Protein AF-S4RSU3-F1 (afdb_monomer)

Secondary structure (DSSP, 8-state):
--SSEEETTEEESS---SEEEETTTTEEEE-TT--EEETTEEESS--TT-EEETTEEESSPPTTEEEEEETTEEEEEE-SSS-SS-EEEPBTSGGGTT--S--TTTGGGGTT-SEEESBEEE-HHHHS-BTTTTBPPPPGGGGGGGGG--EESS-EEES---TT--S-GGGTT--EE--SS-BTTEEEEEES-TT------TT--EE-SSEEEEE--TT--STTT--HHHHBSSTT--EEEESS--HHHHHHTT----TTB-TT-BSSSSTTSBSSBSSEEETTEEES--

InterPro domains:
  IPR000494 Receptor L-domain [PF01030] (112-230)
  IPR006211 Furin-like cysteine-rich domain [PF00757] (1-88)
  IPR006212 Furin-like repeat [cd00064] (257-290)
  IPR009030 Growth factor receptor cysteine-rich domain superfamily [SSF57184] (2-84)
  IPR032778 Growth factor receptor domain 4 [PF14843] (257-290)
  IPR036941 Receptor L-domain superfamily [G3DSA:3.80.20.20] (85-254)

Structure (mmCIF, N/CA/C/O backbone):
data_AF-S4RSU3-F1
#
_entry.id   AF-S4RSU3-F1
#
loop_
_atom_site.group_PDB
_atom_site.id
_atom_site.type_symbol
_atom_site.label_atom_id
_atom_site.label_alt_id
_atom_site.label_comp_id
_atom_site.label_asym_id
_atom_site.label_entity_id
_atom_site.label_seq_id
_atom_site.pdbx_PDB_ins_code
_atom_site.Cartn_x
_atom_site.Cartn_y
_atom_site.Cartn_z
_atom_site.occupancy
_atom_site.B_iso_or_equiv
_atom_site.auth_seq_id
_atom_site.auth_comp_id
_atom_site.auth_asym_id
_atom_site.auth_atom_id
_atom_site.pdbx_PDB_model_num
ATOM 1 N N . ALA A 1 1 ? 32.315 4.956 -9.179 1.00 85.56 1 ALA A N 1
ATOM 2 C CA . ALA A 1 1 ? 30.889 4.783 -9.529 1.00 85.56 1 ALA A CA 1
ATOM 3 C C . ALA A 1 1 ? 30.778 4.556 -11.033 1.00 85.56 1 ALA A C 1
ATOM 5 O O . ALA A 1 1 ? 31.602 5.104 -11.758 1.00 85.56 1 ALA A O 1
ATOM 6 N N . CYS A 1 2 ? 29.820 3.750 -11.498 1.00 93.25 2 CYS A N 1
ATOM 7 C CA . CYS A 1 2 ? 29.610 3.524 -12.931 1.00 93.25 2 CYS A CA 1
ATOM 8 C C . CYS A 1 2 ? 28.808 4.665 -13.565 1.00 93.25 2 CYS A C 1
ATOM 10 O O . CYS A 1 2 ? 27.954 5.249 -12.904 1.00 93.25 2 CYS A O 1
ATOM 12 N N . LYS A 1 3 ? 29.068 4.961 -14.848 1.00 93.44 3 LYS A N 1
ATOM 13 C CA . LYS A 1 3 ? 28.321 5.979 -15.608 1.00 93.44 3 LYS A CA 1
ATOM 14 C C . LYS A 1 3 ? 26.854 5.581 -15.817 1.00 93.44 3 LYS A C 1
ATOM 16 O O . LYS A 1 3 ? 25.982 6.423 -15.651 1.00 93.44 3 LYS A O 1
ATOM 21 N N . ASN A 1 4 ? 26.613 4.312 -16.162 1.00 93.31 4 ASN A N 1
ATOM 22 C CA . ASN A 1 4 ? 25.276 3.772 -16.425 1.00 93.31 4 ASN A CA 1
ATOM 23 C C . ASN A 1 4 ? 24.938 2.648 -15.434 1.00 93.31 4 ASN A C 1
ATOM 25 O O . ASN A 1 4 ? 24.249 2.898 -14.450 1.00 93.31 4 ASN A O 1
ATOM 29 N N . PHE A 1 5 ? 25.458 1.432 -15.654 1.00 96.56 5 PHE A N 1
ATOM 30 C CA . PHE A 1 5 ? 25.132 0.269 -14.826 1.00 96.56 5 PHE A CA 1
ATOM 31 C C . PHE A 1 5 ? 26.380 -0.444 -14.315 1.00 96.56 5 PHE A C 1
ATOM 33 O O . PHE A 1 5 ? 27.402 -0.502 -14.999 1.00 96.56 5 PHE A O 1
ATOM 40 N N . ASN A 1 6 ? 26.283 -0.995 -13.108 1.00 96.44 6 ASN A N 1
ATOM 41 C CA . ASN A 1 6 ? 27.230 -1.959 -12.568 1.00 96.44 6 ASN A CA 1
ATOM 42 C C . ASN A 1 6 ? 26.683 -3.375 -12.789 1.00 96.44 6 ASN A C 1
ATOM 44 O O . ASN A 1 6 ? 25.634 -3.725 -12.241 1.00 96.44 6 ASN A O 1
ATOM 48 N N . ASP A 1 7 ? 27.405 -4.175 -13.564 1.00 96.19 7 ASP A N 1
ATOM 49 C CA . ASP A 1 7 ? 27.152 -5.596 -13.724 1.00 96.19 7 ASP A CA 1
ATOM 50 C C . ASP A 1 7 ? 28.257 -6.420 -13.054 1.00 96.19 7 ASP A C 1
ATOM 52 O O . ASP A 1 7 ? 29.365 -6.540 -13.573 1.00 96.19 7 ASP A O 1
ATOM 56 N N . SER A 1 8 ? 27.967 -6.969 -11.871 1.00 94.19 8 SER A N 1
ATOM 57 C CA . SER A 1 8 ? 28.890 -7.838 -11.121 1.00 94.19 8 SER A CA 1
ATOM 58 C C . SER A 1 8 ? 30.309 -7.260 -10.923 1.00 94.19 8 SER A C 1
ATOM 60 O O . SER A 1 8 ? 31.281 -8.006 -10.866 1.00 94.19 8 SER A O 1
ATOM 62 N N . GLY A 1 9 ? 30.435 -5.935 -10.794 1.00 93.06 9 GLY A N 1
ATOM 63 C CA . GLY A 1 9 ? 31.702 -5.216 -10.612 1.00 93.06 9 GLY A CA 1
ATOM 64 C C . GLY A 1 9 ? 32.208 -4.493 -11.865 1.00 93.06 9 GLY A C 1
ATOM 65 O O . GLY A 1 9 ? 33.060 -3.613 -11.745 1.00 93.06 9 GLY A O 1
ATOM 66 N N . ALA A 1 10 ? 31.667 -4.799 -13.048 1.00 96.00 10 ALA A N 1
ATOM 67 C CA . ALA A 1 10 ? 32.023 -4.147 -14.304 1.00 96.00 10 ALA A CA 1
ATOM 68 C C . ALA A 1 10 ? 31.047 -3.011 -14.644 1.00 96.00 10 ALA A C 1
ATOM 70 O O . ALA A 1 10 ? 29.831 -3.159 -14.540 1.00 96.00 10 ALA A O 1
ATOM 71 N N . CYS A 1 11 ? 31.565 -1.868 -15.097 1.00 96.75 11 CYS A N 1
ATOM 72 C CA . CYS A 1 11 ? 30.716 -0.779 -15.572 1.00 96.75 11 CYS A CA 1
ATOM 73 C C . CYS A 1 11 ? 30.345 -0.988 -17.043 1.00 96.75 11 CYS A C 1
ATOM 75 O O . CYS A 1 11 ? 31.213 -0.939 -17.913 1.00 96.75 11 CYS A O 1
ATOM 77 N N . VAL A 1 12 ? 29.053 -1.169 -17.318 1.00 96.25 12 VAL A N 1
ATOM 78 C CA . VAL A 1 12 ? 28.512 -1.444 -18.658 1.00 96.25 12 VAL A CA 1
ATOM 79 C C . VAL A 1 12 ? 27.531 -0.358 -19.093 1.00 96.25 12 VAL A C 1
ATOM 81 O O . VAL A 1 12 ? 26.935 0.337 -18.265 1.00 96.25 12 VAL A O 1
ATOM 84 N N . SER A 1 13 ? 27.363 -0.188 -20.407 1.00 95.00 13 SER A N 1
ATOM 85 C CA . SER A 1 13 ? 26.414 0.778 -20.972 1.00 95.00 13 SER A CA 1
ATOM 86 C C . SER A 1 13 ? 24.962 0.318 -20.836 1.00 95.00 13 SER A C 1
ATOM 88 O O . SER A 1 13 ? 24.101 1.153 -20.559 1.00 95.00 13 SER A O 1
ATOM 90 N N . HIS A 1 14 ? 24.720 -0.988 -20.980 1.00 94.44 14 HIS A N 1
ATOM 91 C CA . HIS A 1 14 ? 23.424 -1.654 -20.872 1.00 94.44 14 HIS A CA 1
ATOM 92 C C . HIS A 1 14 ? 23.593 -3.016 -20.191 1.00 94.44 14 HIS A C 1
ATOM 94 O O . HIS A 1 14 ? 24.625 -3.665 -20.359 1.00 94.44 14 HIS A O 1
ATOM 100 N N . CYS A 1 15 ? 22.575 -3.456 -19.451 1.00 96.00 15 CYS A N 1
ATOM 101 C CA . CYS A 1 15 ? 22.535 -4.819 -18.925 1.00 96.00 15 CYS A CA 1
ATOM 102 C C . CYS A 1 15 ? 22.298 -5.841 -20.055 1.00 96.00 15 CYS A C 1
ATOM 104 O O . CYS A 1 15 ? 21.620 -5.495 -21.030 1.00 96.00 15 CYS A O 1
ATOM 106 N N . PRO A 1 16 ? 22.810 -7.082 -19.922 1.00 96.12 16 PRO A N 1
ATOM 107 C CA . PRO A 1 16 ? 22.568 -8.174 -20.866 1.00 96.12 16 PRO A CA 1
ATOM 108 C C . PRO A 1 16 ? 21.092 -8.282 -21.301 1.00 96.12 16 PRO A C 1
ATOM 110 O O . PRO A 1 16 ? 20.230 -8.510 -20.451 1.00 96.12 16 PRO A O 1
ATOM 113 N N . PRO A 1 17 ? 20.776 -8.095 -22.598 1.00 94.31 17 PRO A N 1
ATOM 114 C CA . PRO A 1 17 ? 19.398 -8.014 -23.080 1.00 94.31 17 PRO A CA 1
ATOM 115 C C . PRO A 1 17 ? 18.693 -9.376 -23.036 1.00 94.31 17 PRO A C 1
ATOM 117 O O . PRO A 1 17 ? 19.370 -10.400 -23.024 1.00 94.31 17 PRO A O 1
ATOM 120 N N . PRO A 1 18 ? 17.349 -9.416 -23.073 1.00 91.50 18 PRO A N 1
ATOM 121 C CA . PRO A 1 18 ? 16.593 -10.671 -23.073 1.00 91.50 18 PRO A CA 1
ATOM 122 C C . PRO A 1 18 ? 16.714 -11.466 -24.377 1.00 91.50 18 PRO A C 1
ATOM 124 O O . PRO A 1 18 ? 16.535 -12.677 -24.355 1.00 91.50 18 PRO A O 1
ATOM 127 N N . MET A 1 19 ? 17.019 -10.798 -25.493 1.00 93.38 19 MET A N 1
ATOM 128 C CA . MET A 1 19 ? 17.177 -11.417 -26.809 1.00 93.38 19 MET A CA 1
ATOM 129 C C . MET A 1 19 ? 18.560 -11.081 -27.370 1.00 93.38 19 MET A C 1
ATOM 131 O O . MET A 1 19 ? 18.998 -9.931 -27.277 1.00 93.38 19 MET A O 1
ATOM 135 N N . ILE A 1 20 ? 19.227 -12.062 -27.973 1.00 94.62 20 ILE A N 1
ATOM 136 C CA . ILE A 1 20 ? 20.524 -11.918 -28.648 1.00 94.62 20 ILE A CA 1
ATOM 137 C C . ILE A 1 20 ? 20.427 -12.418 -30.088 1.00 94.62 20 ILE A C 1
ATOM 139 O O . ILE A 1 20 ? 19.657 -13.321 -30.396 1.00 94.62 20 ILE A O 1
ATOM 143 N N . TYR A 1 21 ? 21.195 -11.810 -30.989 1.00 95.75 21 TYR A N 1
ATOM 144 C CA . TYR A 1 21 ? 21.244 -12.236 -32.384 1.00 95.75 21 TYR A CA 1
ATOM 145 C C . TYR A 1 21 ? 22.137 -13.471 -32.531 1.00 95.75 21 TYR A C 1
ATOM 147 O O . TYR A 1 21 ? 23.323 -13.414 -32.201 1.00 95.75 21 TYR A O 1
ATOM 155 N N . ASN A 1 22 ? 21.580 -14.563 -33.051 1.00 95.00 22 ASN A N 1
ATOM 156 C CA . ASN A 1 22 ? 22.325 -15.770 -33.376 1.00 95.00 22 ASN A CA 1
ATOM 157 C C . ASN A 1 22 ? 22.763 -15.728 -34.858 1.00 95.00 22 ASN A C 1
ATOM 159 O O . ASN A 1 22 ? 21.915 -15.752 -35.754 1.00 95.00 22 ASN A O 1
ATOM 163 N N . PRO A 1 23 ? 24.078 -15.687 -35.152 1.00 95.12 23 PRO A N 1
ATOM 164 C CA . PRO A 1 23 ? 24.582 -15.585 -36.521 1.00 95.12 23 PRO A CA 1
ATOM 165 C C . PRO A 1 23 ? 24.438 -16.878 -37.339 1.00 95.12 23 PRO A C 1
ATOM 167 O O . PRO A 1 23 ? 24.617 -16.833 -38.551 1.00 95.12 23 PRO A O 1
ATOM 170 N N . VAL A 1 24 ? 24.139 -18.017 -36.705 1.00 95.12 24 VAL A N 1
ATOM 171 C CA . VAL A 1 24 ? 23.920 -19.307 -37.380 1.00 95.12 24 VAL A CA 1
ATOM 172 C C . VAL A 1 24 ? 22.484 -19.413 -37.887 1.00 95.12 24 VAL A C 1
ATOM 174 O O . VAL A 1 24 ? 22.268 -19.807 -39.030 1.00 95.12 24 VAL A O 1
ATOM 177 N N . SER A 1 25 ? 21.502 -19.050 -37.059 1.00 95.25 25 SER A N 1
ATOM 178 C CA . SER A 1 25 ? 20.083 -19.077 -37.434 1.00 95.25 25 SER A CA 1
ATOM 179 C C . SER A 1 25 ? 19.610 -17.775 -38.089 1.00 95.25 25 SER A C 1
ATOM 181 O O . SER A 1 25 ? 18.534 -17.758 -38.683 1.00 95.25 25 SER A O 1
ATOM 183 N N . PHE A 1 26 ? 20.405 -16.698 -38.013 1.00 94.06 26 PHE A N 1
ATOM 184 C CA . PHE A 1 26 ? 20.046 -15.341 -38.450 1.00 94.06 26 PHE A CA 1
ATOM 185 C C . PHE A 1 26 ? 18.777 -14.814 -37.757 1.00 94.06 26 PHE A C 1
ATOM 187 O O . PHE A 1 26 ? 18.009 -14.042 -38.334 1.00 94.06 26 PHE A O 1
ATOM 194 N N . GLN A 1 27 ? 18.544 -15.237 -36.511 1.00 95.00 27 GLN A N 1
ATOM 195 C CA . GLN A 1 27 ? 17.357 -14.898 -35.724 1.00 95.00 27 GLN A CA 1
ATOM 196 C C . GLN A 1 27 ? 17.722 -14.318 -34.355 1.00 95.00 27 GLN A C 1
ATOM 198 O O . GLN A 1 27 ? 18.845 -14.457 -33.870 1.00 95.00 27 GLN A O 1
ATOM 203 N N . LEU A 1 28 ? 16.755 -13.638 -33.733 1.00 95.00 28 LEU A N 1
ATOM 204 C CA . LEU A 1 28 ? 16.834 -13.263 -32.324 1.00 95.00 28 LEU A CA 1
ATOM 205 C C . LEU A 1 28 ? 16.388 -14.449 -31.468 1.00 95.00 28 LEU A C 1
ATOM 207 O O . LEU A 1 28 ? 15.263 -14.922 -31.608 1.00 95.00 28 LEU A O 1
ATOM 211 N N . GLU A 1 29 ? 17.253 -14.879 -30.562 1.00 94.69 29 GLU A N 1
ATOM 212 C CA . GLU A 1 29 ? 17.024 -15.995 -29.647 1.00 94.69 29 GLU A CA 1
ATOM 213 C C . GLU A 1 29 ? 17.096 -15.518 -28.194 1.00 94.69 29 GLU A C 1
ATOM 215 O O . GLU A 1 29 ? 17.665 -14.461 -27.903 1.00 94.69 29 GLU A O 1
ATOM 220 N N . GLU A 1 30 ? 16.493 -16.278 -27.278 1.00 92.69 30 GLU A N 1
ATOM 221 C CA . GLU A 1 30 ? 16.525 -15.952 -25.852 1.00 92.69 30 GLU A CA 1
ATOM 222 C C . GLU A 1 30 ? 17.960 -15.965 -25.324 1.00 92.69 30 GLU A C 1
ATOM 224 O O . GLU A 1 30 ? 18.732 -16.893 -25.563 1.00 92.69 30 GLU A O 1
ATOM 229 N N . ASN A 1 31 ? 18.313 -14.925 -24.574 1.00 93.62 31 ASN A N 1
ATOM 230 C CA . ASN A 1 31 ? 19.617 -14.821 -23.948 1.00 93.62 31 ASN A CA 1
ATOM 231 C C . ASN A 1 31 ? 19.628 -15.562 -22.598 1.00 93.62 31 ASN A C 1
ATOM 233 O O . ASN A 1 31 ? 18.990 -15.084 -21.651 1.00 93.62 31 ASN A O 1
ATOM 237 N N . PRO A 1 32 ? 20.387 -16.663 -22.446 1.00 92.44 32 PRO A N 1
ATOM 238 C CA . PRO A 1 32 ? 20.496 -17.364 -21.165 1.00 92.44 32 PRO A CA 1
ATOM 239 C C . PRO A 1 32 ? 21.141 -16.500 -20.067 1.00 92.44 32 PRO A C 1
ATOM 241 O O . PRO A 1 32 ? 20.886 -16.718 -18.883 1.00 92.44 32 PRO A O 1
ATOM 244 N N . ASP A 1 33 ? 21.922 -15.487 -20.450 1.00 93.88 33 ASP A N 1
ATOM 245 C CA . ASP A 1 33 ? 22.619 -14.572 -19.544 1.00 93.88 33 ASP A CA 1
ATOM 246 C C . ASP A 1 33 ? 21.871 -13.248 -19.319 1.00 93.88 33 ASP A C 1
ATOM 248 O O . ASP A 1 33 ? 22.469 -12.264 -18.874 1.00 93.88 33 ASP A O 1
ATOM 252 N N . VAL A 1 34 ? 20.568 -13.195 -19.621 1.00 93.88 34 VAL A N 1
ATOM 253 C CA . VAL A 1 34 ? 19.737 -12.000 -19.417 1.00 93.88 34 VAL A CA 1
ATOM 254 C C . VAL A 1 34 ? 19.866 -11.444 -17.993 1.00 93.88 34 VAL A C 1
ATOM 256 O O . VAL A 1 34 ? 19.810 -12.171 -16.995 1.00 93.88 34 VAL A O 1
ATOM 259 N N . LYS A 1 35 ? 20.000 -10.118 -17.890 1.00 95.31 35 LYS A N 1
ATOM 260 C CA . LYS A 1 35 ? 19.929 -9.389 -16.621 1.00 95.31 35 LYS A CA 1
ATOM 261 C C . LYS A 1 35 ? 19.122 -8.118 -16.799 1.00 95.31 35 LYS A C 1
ATOM 263 O O . LYS A 1 35 ? 19.325 -7.361 -17.740 1.00 95.31 35 LYS A O 1
ATOM 268 N N . TYR A 1 36 ? 18.280 -7.838 -15.821 1.00 95.38 36 TYR A N 1
ATOM 269 C CA . TYR A 1 36 ? 17.403 -6.682 -15.806 1.00 95.38 36 TYR A CA 1
ATOM 270 C C . TYR A 1 36 ? 18.091 -5.499 -15.144 1.00 95.38 36 TYR A C 1
ATOM 272 O O . TYR A 1 36 ? 18.782 -5.639 -14.132 1.00 95.38 36 TYR A O 1
ATOM 280 N N . SER A 1 37 ? 17.864 -4.312 -15.689 1.00 96.31 37 SER A N 1
ATOM 281 C CA . SER A 1 37 ? 18.274 -3.079 -15.033 1.00 96.31 37 SER A CA 1
ATOM 282 C C . SER A 1 37 ? 17.394 -2.799 -13.809 1.00 96.31 37 SER A C 1
ATOM 284 O O . SER A 1 37 ? 16.164 -2.833 -13.872 1.00 96.31 37 SER A O 1
ATOM 286 N N . TYR A 1 38 ? 18.026 -2.513 -12.674 1.00 94.62 38 TYR A N 1
ATOM 287 C CA . TYR A 1 38 ? 17.371 -2.066 -11.449 1.00 94.62 38 TYR A CA 1
ATOM 288 C C . TYR A 1 38 ? 18.136 -0.864 -10.893 1.00 94.62 38 TYR A C 1
ATOM 290 O O . TYR A 1 38 ? 19.205 -0.998 -10.298 1.00 94.62 38 TYR A O 1
ATOM 298 N N . GLY A 1 39 ? 17.624 0.344 -11.139 1.00 91.25 39 GLY A N 1
ATOM 299 C CA . GLY A 1 39 ? 18.371 1.569 -10.854 1.00 91.25 39 GLY A CA 1
ATOM 300 C C . GLY A 1 39 ? 19.672 1.613 -11.661 1.00 91.25 39 GLY A C 1
ATOM 301 O O . GLY A 1 39 ? 19.627 1.633 -12.884 1.00 91.25 39 GLY A O 1
ATOM 302 N N . ALA A 1 40 ? 20.820 1.608 -10.981 1.00 94.00 40 ALA A N 1
ATOM 303 C CA . ALA A 1 40 ? 22.152 1.646 -11.596 1.00 94.00 40 ALA A CA 1
ATOM 304 C C . ALA A 1 40 ? 22.891 0.291 -11.549 1.00 94.00 40 ALA A C 1
ATOM 306 O O . ALA A 1 40 ? 24.118 0.251 -11.653 1.00 94.00 40 ALA A O 1
ATOM 307 N N . ILE A 1 41 ? 22.177 -0.824 -11.352 1.00 96.56 41 ILE A N 1
ATOM 308 C CA . ILE A 1 41 ? 22.762 -2.174 -11.310 1.00 96.56 41 ILE A CA 1
ATOM 309 C C . ILE A 1 41 ? 22.028 -3.147 -12.237 1.00 96.56 41 ILE A C 1
ATOM 311 O O . ILE A 1 41 ? 20.857 -2.938 -12.557 1.00 96.56 41 ILE A O 1
ATOM 315 N N . CYS A 1 42 ? 22.714 -4.216 -12.639 1.00 97.00 42 CYS A N 1
ATOM 316 C CA . CYS A 1 42 ? 22.133 -5.335 -13.376 1.00 97.00 42 CYS A CA 1
ATOM 317 C C . CYS A 1 42 ? 21.857 -6.513 -12.434 1.00 97.00 42 CYS A C 1
ATOM 319 O O . CYS A 1 42 ? 22.737 -6.937 -11.683 1.00 97.00 42 CYS A O 1
ATOM 321 N N . VAL A 1 43 ? 20.640 -7.055 -12.473 1.00 95.69 43 VAL A N 1
ATOM 322 C CA . VAL A 1 43 ? 20.197 -8.166 -11.617 1.00 95.69 43 VAL A CA 1
ATOM 323 C C . VAL A 1 43 ? 19.649 -9.320 -12.452 1.00 95.69 43 VAL A C 1
ATOM 325 O O . VAL A 1 43 ? 18.963 -9.102 -13.445 1.00 95.69 43 VAL A O 1
ATOM 328 N N . LYS A 1 44 ? 19.928 -10.567 -12.049 1.00 93.31 44 LYS A N 1
ATOM 329 C CA . LYS A 1 44 ? 19.365 -11.754 -12.723 1.00 93.31 44 LYS A CA 1
ATOM 330 C C . LYS A 1 44 ? 17.852 -11.858 -12.540 1.00 93.31 44 LYS A C 1
ATOM 332 O O . LYS A 1 44 ? 17.149 -12.312 -13.435 1.00 93.31 44 LYS A O 1
ATOM 337 N N . GLU A 1 45 ? 17.354 -11.422 -11.388 1.00 92.25 45 GLU A N 1
ATOM 338 C CA . GLU A 1 45 ? 15.932 -11.416 -11.063 1.00 92.25 45 GLU A CA 1
ATOM 339 C C . GLU A 1 45 ? 15.561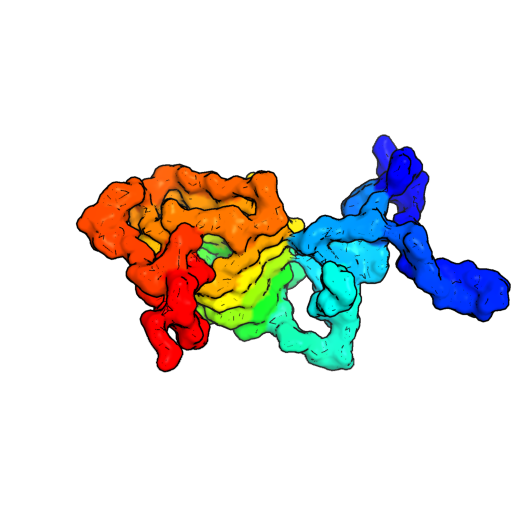 -10.092 -10.407 1.00 92.25 45 GLU A C 1
ATOM 341 O O . GLU A 1 45 ? 16.327 -9.542 -9.611 1.00 92.25 45 GLU A O 1
ATOM 346 N N . CYS A 1 46 ? 14.391 -9.566 -10.766 1.00 92.88 46 CYS A N 1
ATOM 347 C CA . CYS A 1 46 ? 13.873 -8.374 -10.115 1.00 92.88 46 CYS A CA 1
ATOM 348 C C . CYS A 1 46 ? 13.520 -8.678 -8.654 1.00 92.88 46 CYS A C 1
ATOM 350 O O . CYS A 1 46 ? 13.106 -9.798 -8.347 1.00 92.88 46 CYS A O 1
ATOM 352 N N . PRO A 1 47 ? 13.624 -7.684 -7.753 1.00 90.50 47 PRO A N 1
ATOM 353 C CA . PRO A 1 47 ? 13.122 -7.832 -6.392 1.00 90.50 47 PRO A CA 1
ATOM 354 C C . PRO A 1 47 ? 11.664 -8.317 -6.389 1.00 90.50 47 PRO A C 1
ATOM 356 O O . PRO A 1 47 ? 10.890 -7.921 -7.258 1.00 90.50 47 PRO A O 1
ATOM 359 N N . HIS A 1 48 ? 11.278 -9.135 -5.404 1.00 86.00 48 HIS A N 1
ATOM 360 C CA . HIS A 1 48 ? 9.970 -9.814 -5.346 1.00 86.00 48 HIS A CA 1
ATOM 361 C C . HIS A 1 48 ? 8.758 -8.881 -5.542 1.00 86.00 48 HIS A C 1
ATOM 363 O O . HIS A 1 48 ? 7.732 -9.249 -6.126 1.00 86.00 48 HIS A O 1
ATOM 369 N N . ASN A 1 49 ? 8.872 -7.646 -5.058 1.00 87.19 49 ASN A N 1
ATOM 370 C CA . ASN A 1 49 ? 7.825 -6.651 -5.179 1.00 87.19 49 ASN A CA 1
ATOM 371 C C . ASN A 1 49 ? 7.820 -5.910 -6.526 1.00 87.19 49 ASN A C 1
ATOM 373 O O . ASN A 1 49 ? 6.883 -5.161 -6.735 1.00 87.19 49 ASN A O 1
ATOM 377 N N . PHE A 1 50 ? 8.773 -6.096 -7.443 1.00 91.38 50 PHE A N 1
ATOM 378 C CA . PHE A 1 50 ? 8.859 -5.416 -8.750 1.00 91.38 50 PHE A CA 1
ATOM 379 C C . PHE A 1 50 ? 8.322 -6.269 -9.912 1.00 91.38 50 PHE A C 1
ATOM 381 O O . PHE A 1 50 ? 8.056 -7.458 -9.763 1.00 91.38 50 PHE A O 1
ATOM 388 N N . VAL A 1 51 ? 8.161 -5.641 -11.083 1.00 92.38 51 VAL A N 1
ATOM 389 C CA . VAL A 1 51 ? 7.714 -6.288 -12.329 1.00 92.38 51 VAL A CA 1
ATOM 390 C C . VAL A 1 51 ? 8.762 -6.080 -13.408 1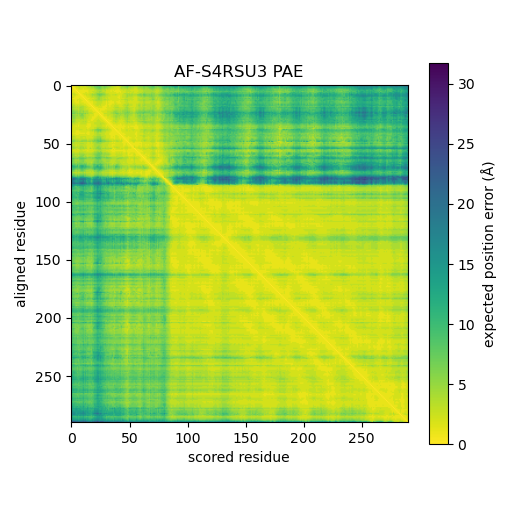.00 92.38 51 VAL A C 1
ATOM 392 O O . VAL A 1 51 ? 9.369 -5.013 -13.487 1.00 92.38 51 VAL A O 1
ATOM 395 N N . VAL A 1 52 ? 8.960 -7.078 -14.260 1.00 93.94 52 VAL A N 1
ATOM 396 C CA . VAL A 1 52 ? 9.815 -6.956 -15.440 1.00 93.94 52 VAL A CA 1
ATOM 397 C C . VAL A 1 52 ? 9.048 -6.263 -16.568 1.00 93.94 52 VAL A C 1
ATOM 399 O O . VAL A 1 52 ? 8.021 -6.765 -17.021 1.00 93.94 52 VAL A O 1
ATOM 402 N N . ASP A 1 53 ? 9.584 -5.162 -17.085 1.00 93.25 53 ASP A N 1
ATOM 403 C CA . ASP A 1 53 ? 9.186 -4.586 -18.370 1.00 93.25 53 ASP A CA 1
ATOM 404 C C . ASP A 1 53 ? 10.383 -4.593 -19.326 1.00 93.25 53 ASP A C 1
ATOM 406 O O . ASP A 1 53 ? 11.355 -3.860 -19.135 1.00 93.25 53 ASP A O 1
ATOM 410 N N . TYR A 1 54 ? 10.318 -5.454 -20.345 1.00 90.00 54 TYR A N 1
ATOM 411 C CA . TYR A 1 54 ? 11.377 -5.705 -21.328 1.00 90.00 54 TYR A CA 1
ATOM 412 C C . TYR A 1 54 ? 12.743 -6.085 -20.720 1.00 90.00 54 TYR A C 1
ATOM 414 O O . TYR A 1 54 ? 13.036 -7.270 -20.592 1.00 90.00 54 TYR A O 1
ATOM 422 N N . ASN A 1 55 ? 13.568 -5.104 -20.342 1.00 91.56 55 ASN A N 1
ATOM 423 C CA . ASN A 1 55 ? 14.905 -5.299 -19.766 1.00 91.56 55 ASN A CA 1
ATOM 424 C C . ASN A 1 55 ? 15.106 -4.522 -18.447 1.00 91.56 55 ASN A C 1
ATOM 426 O O . ASN A 1 55 ? 16.231 -4.195 -18.058 1.00 91.56 55 ASN A O 1
ATOM 430 N N . SER A 1 56 ? 14.008 -4.172 -17.775 1.00 95.12 56 SER A N 1
ATOM 431 C CA . SER A 1 56 ? 14.023 -3.292 -16.606 1.00 95.12 56 SER A CA 1
ATOM 432 C C . SER A 1 56 ? 13.063 -3.765 -15.521 1.00 95.12 56 SER A C 1
ATOM 434 O O . SER A 1 56 ? 11.949 -4.201 -15.804 1.00 95.12 56 SER A O 1
ATOM 436 N N . CYS A 1 57 ? 13.474 -3.621 -14.265 1.00 94.88 57 CYS A N 1
ATOM 437 C CA . CYS A 1 57 ? 12.617 -3.806 -13.102 1.00 94.88 57 CYS A CA 1
ATOM 438 C C . CYS A 1 57 ? 11.851 -2.509 -12.830 1.00 94.88 57 CYS A C 1
ATOM 440 O O . CYS A 1 57 ? 12.417 -1.526 -12.344 1.00 94.88 57 CYS A O 1
ATOM 442 N N . VAL A 1 58 ? 10.556 -2.502 -13.130 1.00 91.62 58 VAL A N 1
ATOM 443 C CA . VAL A 1 58 ? 9.687 -1.331 -13.001 1.00 91.62 58 VAL A CA 1
ATOM 444 C C . VAL A 1 58 ? 8.728 -1.454 -11.822 1.00 91.62 58 VAL A C 1
ATOM 446 O O . VAL A 1 58 ? 8.373 -2.544 -11.365 1.00 91.62 58 VAL A O 1
ATOM 449 N N . ARG A 1 59 ? 8.297 -0.294 -11.317 1.00 86.75 59 ARG A N 1
ATOM 450 C CA . ARG A 1 59 ? 7.340 -0.202 -10.206 1.00 86.75 59 ARG A CA 1
ATOM 451 C C . ARG A 1 59 ? 5.894 -0.437 -10.634 1.00 86.75 59 ARG A C 1
ATOM 453 O O . ARG A 1 59 ? 5.050 -0.735 -9.803 1.00 86.75 59 ARG A O 1
ATOM 460 N N . ALA A 1 60 ? 5.573 -0.253 -11.898 1.00 84.75 60 ALA A N 1
ATOM 461 C CA . ALA A 1 60 ? 4.261 -0.516 -12.464 1.00 84.75 60 ALA A CA 1
ATOM 462 C C . ALA A 1 60 ? 4.448 -0.694 -13.964 1.00 84.75 60 ALA A C 1
ATOM 464 O O . ALA A 1 60 ? 5.394 -0.142 -14.534 1.00 84.75 60 ALA A O 1
ATOM 465 N N . CYS A 1 61 ? 3.560 -1.458 -14.589 1.00 86.81 61 CYS A N 1
ATOM 466 C CA . CYS A 1 61 ? 3.563 -1.533 -16.037 1.00 86.81 61 CYS A CA 1
ATOM 467 C C . CYS A 1 61 ? 3.210 -0.164 -16.630 1.00 86.81 61 CYS A C 1
ATOM 469 O O . CYS A 1 61 ? 2.355 0.534 -16.076 1.00 86.81 61 CYS A O 1
ATOM 471 N N . PRO A 1 62 ? 3.875 0.238 -17.723 1.00 84.06 62 PRO A N 1
ATOM 472 C CA . PRO A 1 62 ? 3.572 1.493 -18.394 1.00 84.06 62 PRO A CA 1
ATOM 473 C C . PRO A 1 62 ? 2.161 1.471 -18.997 1.00 84.06 62 PRO A C 1
ATOM 475 O O . PRO A 1 62 ? 1.539 0.416 -19.140 1.00 84.06 62 PRO A O 1
ATOM 478 N N . ALA A 1 63 ? 1.667 2.649 -19.382 1.00 79.81 63 ALA A N 1
ATOM 479 C CA . ALA A 1 63 ? 0.363 2.794 -20.022 1.00 79.81 63 ALA A CA 1
ATOM 480 C C . ALA A 1 63 ? 0.224 1.863 -21.242 1.00 79.81 63 ALA A C 1
ATOM 482 O O . ALA A 1 63 ? 1.144 1.727 -22.049 1.00 79.81 63 ALA A O 1
ATOM 483 N N . GLY A 1 64 ? -0.933 1.207 -21.363 1.00 80.69 64 GLY A N 1
ATOM 484 C CA . GLY A 1 64 ? -1.198 0.228 -22.421 1.00 80.69 64 GLY A CA 1
ATOM 485 C C . GLY A 1 64 ? -0.613 -1.166 -22.170 1.00 80.69 64 GLY A C 1
ATOM 486 O O . GLY A 1 64 ? -0.795 -2.046 -23.011 1.00 80.69 64 GLY A O 1
ATOM 487 N N . LYS A 1 65 ? 0.044 -1.398 -21.026 1.00 86.75 65 LYS A N 1
ATOM 488 C CA . LYS A 1 65 ? 0.466 -2.727 -20.568 1.00 86.75 65 LYS A CA 1
ATOM 489 C C . LYS A 1 65 ? -0.199 -3.103 -19.246 1.00 86.75 65 LYS A C 1
ATOM 491 O O . LYS A 1 65 ? -0.558 -2.240 -18.448 1.00 86.75 65 LYS A O 1
ATOM 496 N N . HIS A 1 66 ? -0.316 -4.399 -18.989 1.00 85.25 66 HIS A N 1
ATOM 497 C CA . HIS A 1 66 ? -0.796 -4.941 -17.723 1.00 85.25 66 HIS A CA 1
ATOM 498 C C . HIS A 1 66 ? 0.181 -5.969 -17.149 1.00 85.25 66 HIS A C 1
ATOM 500 O O . HIS A 1 66 ? 0.991 -6.558 -17.865 1.00 85.25 66 HIS A O 1
ATOM 506 N N . GLU A 1 67 ? 0.119 -6.144 -15.831 1.00 87.88 67 GLU A N 1
ATOM 507 C CA . GLU A 1 67 ? 0.930 -7.124 -15.112 1.00 87.88 67 GLU A CA 1
ATOM 508 C C . GLU A 1 67 ? 0.343 -8.522 -15.333 1.00 87.88 67 GLU A C 1
ATOM 510 O O . GLU A 1 67 ? -0.859 -8.735 -15.156 1.00 87.88 67 GLU A O 1
ATOM 515 N N . VAL A 1 68 ? 1.197 -9.458 -15.734 1.00 88.44 68 VAL A N 1
ATOM 516 C CA . VAL A 1 68 ? 0.894 -10.882 -15.865 1.00 88.44 68 VAL A CA 1
ATOM 517 C C . VAL A 1 68 ? 1.936 -11.688 -15.112 1.00 88.44 68 VAL A C 1
ATOM 519 O O . VAL A 1 68 ? 3.102 -11.299 -15.024 1.00 88.44 68 VAL A O 1
ATOM 522 N N . GLU A 1 69 ? 1.532 -12.837 -14.595 1.00 87.19 69 GLU A N 1
ATOM 523 C CA . GLU A 1 69 ? 2.450 -13.776 -13.968 1.00 87.19 69 GLU A CA 1
ATOM 524 C C . GLU A 1 69 ? 2.647 -14.980 -14.889 1.00 87.19 69 GLU A C 1
ATOM 526 O O . GLU A 1 69 ? 1.704 -15.707 -15.196 1.00 87.19 69 GLU A O 1
ATOM 531 N N . LYS A 1 70 ? 3.878 -15.167 -15.376 1.00 83.69 70 LYS A N 1
ATOM 532 C CA . LYS A 1 70 ? 4.265 -16.304 -16.222 1.00 83.69 70 LYS A CA 1
ATOM 533 C C . LYS A 1 70 ? 5.456 -17.003 -15.589 1.00 83.69 70 LYS A C 1
ATOM 535 O O . LYS A 1 70 ? 6.482 -16.368 -15.358 1.00 83.69 70 LYS A O 1
ATOM 540 N N . GLN A 1 71 ? 5.317 -18.303 -15.317 1.00 81.38 71 GLN A N 1
ATOM 541 C CA . GLN A 1 71 ? 6.361 -19.124 -14.682 1.00 81.38 71 GLN A CA 1
ATOM 542 C C . GLN A 1 71 ? 6.866 -18.524 -13.348 1.00 81.38 71 GLN A C 1
ATOM 544 O O . GLN A 1 71 ? 8.067 -18.484 -13.095 1.00 81.38 71 GLN A O 1
ATOM 549 N N . GLY A 1 72 ? 5.957 -17.983 -12.524 1.00 80.38 72 GLY A N 1
ATOM 550 C CA . GLY A 1 72 ? 6.289 -17.347 -11.238 1.00 80.38 72 GLY A CA 1
ATOM 551 C C . GLY A 1 72 ? 7.008 -15.995 -11.345 1.00 80.38 72 GLY A C 1
ATOM 552 O O . GLY A 1 72 ? 7.483 -15.465 -10.344 1.00 80.38 72 GLY A O 1
ATOM 553 N N . LYS A 1 73 ? 7.123 -15.421 -12.553 1.00 82.62 73 LYS A N 1
ATOM 554 C CA . LYS A 1 73 ? 7.736 -14.107 -12.788 1.00 82.62 73 LYS A CA 1
ATOM 555 C C . LYS A 1 73 ? 6.678 -13.099 -13.224 1.00 82.62 73 LYS A C 1
ATOM 557 O O . LYS A 1 73 ? 5.981 -13.306 -14.220 1.00 82.62 73 LYS A O 1
ATOM 562 N N . LYS A 1 74 ? 6.604 -11.979 -12.502 1.00 89.88 74 LYS A N 1
ATOM 563 C CA . LYS A 1 74 ? 5.744 -10.833 -12.828 1.00 89.88 74 LYS A CA 1
ATOM 564 C C . LYS A 1 74 ? 6.345 -10.080 -14.016 1.00 89.88 74 LYS A C 1
ATOM 566 O O . LYS A 1 74 ? 7.460 -9.559 -13.922 1.00 89.88 74 LYS A O 1
ATOM 571 N N . LYS A 1 75 ? 5.616 -10.015 -15.130 1.00 92.19 75 LYS A N 1
ATOM 572 C CA . LYS A 1 75 ? 6.018 -9.349 -16.378 1.00 92.19 75 LYS A CA 1
ATOM 573 C C . LYS A 1 75 ? 4.934 -8.381 -16.858 1.00 92.19 75 LYS A C 1
ATOM 575 O O . LYS A 1 75 ? 3.762 -8.551 -16.538 1.00 92.19 75 LYS A O 1
ATOM 580 N N . CYS A 1 76 ? 5.323 -7.377 -17.636 1.00 91.38 76 CYS A N 1
ATOM 581 C CA . CYS A 1 76 ? 4.403 -6.457 -18.298 1.00 91.38 76 CYS A CA 1
ATOM 582 C C . CYS A 1 76 ? 4.125 -6.892 -19.737 1.00 91.38 76 CYS A C 1
ATOM 584 O O . CYS A 1 76 ? 5.048 -6.980 -20.548 1.00 91.38 76 CYS A O 1
ATOM 586 N N . GLU A 1 77 ? 2.853 -7.093 -20.073 1.00 90.25 77 GLU A N 1
ATOM 587 C CA . GLU A 1 77 ? 2.404 -7.434 -21.426 1.00 90.25 77 GLU A CA 1
ATOM 588 C C . GLU A 1 77 ? 1.454 -6.380 -21.979 1.00 90.25 77 GLU A C 1
ATOM 590 O O . GLU A 1 77 ? 0.699 -5.755 -21.237 1.00 90.25 77 GLU A O 1
ATOM 595 N N . SER A 1 78 ? 1.513 -6.154 -23.291 1.00 89.38 78 SER A N 1
ATOM 596 C CA . SER A 1 78 ? 0.634 -5.200 -23.967 1.00 89.38 78 SER A CA 1
ATOM 597 C C . SER A 1 78 ? -0.823 -5.644 -23.880 1.00 89.38 78 SER A C 1
ATOM 599 O O . SER A 1 78 ? -1.151 -6.791 -24.176 1.00 89.38 78 SER A O 1
ATOM 601 N N . CYS A 1 79 ? -1.708 -4.718 -23.515 1.00 85.81 79 CYS A N 1
ATOM 602 C CA . CYS A 1 79 ? -3.145 -4.957 -23.530 1.00 85.81 79 CYS A CA 1
ATOM 603 C C . CYS A 1 79 ? -3.625 -5.120 -24.987 1.00 85.81 79 CYS A C 1
ATOM 605 O O . CYS A 1 79 ? -3.189 -4.390 -25.876 1.00 85.81 79 CYS A O 1
ATOM 607 N N . THR A 1 80 ? -4.543 -6.056 -25.249 1.00 79.56 80 THR A N 1
ATOM 608 C CA . THR A 1 80 ? -5.083 -6.305 -26.601 1.00 79.56 80 THR A CA 1
ATOM 609 C C . THR A 1 80 ? -5.952 -5.150 -27.106 1.00 79.56 80 THR A C 1
ATOM 611 O O . THR A 1 80 ? -5.809 -4.750 -28.258 1.00 79.56 80 THR A O 1
ATOM 614 N N . ARG A 1 81 ? -6.833 -4.602 -26.250 1.00 71.31 81 ARG A N 1
ATOM 615 C CA . ARG A 1 81 ? -7.610 -3.357 -26.476 1.00 71.31 81 ARG A CA 1
ATOM 616 C C . ARG A 1 81 ? -8.025 -2.666 -25.175 1.00 71.31 81 ARG A C 1
ATOM 618 O O . ARG A 1 81 ? -7.909 -1.454 -25.059 1.00 71.31 81 ARG A O 1
ATOM 625 N N . ILE A 1 82 ? -8.502 -3.440 -24.202 1.00 69.31 82 ILE A N 1
ATOM 626 C CA . ILE A 1 82 ? -8.896 -2.979 -22.865 1.00 69.31 82 ILE A CA 1
ATOM 627 C C . ILE A 1 82 ? -8.069 -3.786 -21.868 1.00 69.31 82 ILE A C 1
ATOM 629 O O . ILE A 1 82 ? -7.969 -5.006 -22.004 1.00 69.31 82 ILE A O 1
ATOM 633 N N . CYS A 1 83 ? -7.434 -3.122 -20.904 1.00 71.31 83 CYS A N 1
ATOM 634 C CA . CYS A 1 83 ? -6.684 -3.836 -19.878 1.00 71.31 83 CYS A CA 1
ATOM 635 C C . CYS A 1 83 ? -7.664 -4.555 -18.922 1.00 71.31 83 CYS A C 1
ATOM 637 O O . CYS A 1 83 ? -8.698 -3.976 -18.587 1.00 71.31 83 CYS A O 1
ATOM 639 N N . PRO A 1 84 ? -7.364 -5.788 -18.465 1.00 68.25 84 PRO A N 1
ATOM 640 C CA . PRO A 1 84 ? -8.310 -6.616 -17.700 1.00 68.25 84 PRO A CA 1
ATOM 641 C C . PRO A 1 84 ? -8.784 -5.992 -16.381 1.00 68.25 84 PRO A C 1
ATOM 643 O O . PRO A 1 84 ? -9.847 -6.336 -15.872 1.00 68.25 84 PRO A O 1
ATOM 646 N N . THR A 1 85 ? -7.986 -5.087 -15.816 1.00 71.75 85 THR A N 1
ATOM 647 C CA . THR A 1 85 ? -8.271 -4.359 -14.582 1.00 71.75 85 THR A CA 1
ATOM 648 C C . THR A 1 85 ? -8.093 -2.862 -14.803 1.00 71.75 85 THR A C 1
ATOM 650 O O . THR A 1 85 ? -7.156 -2.433 -15.485 1.00 71.75 85 THR A O 1
ATOM 653 N N . LYS A 1 86 ? -8.981 -2.047 -14.216 1.00 82.81 86 LYS A N 1
ATOM 654 C CA . LYS A 1 86 ? -8.822 -0.589 -14.225 1.00 82.81 86 LYS A CA 1
ATOM 655 C C . LYS A 1 86 ? -7.703 -0.235 -13.246 1.00 82.81 86 LYS A C 1
ATOM 657 O O . LYS A 1 86 ? -7.910 -0.186 -12.030 1.00 82.81 86 LYS A O 1
ATOM 662 N N . ALA A 1 87 ? -6.504 -0.062 -13.790 1.00 87.44 87 ALA A N 1
ATOM 663 C CA . ALA A 1 87 ? -5.368 0.481 -13.070 1.00 87.44 87 ALA A CA 1
ATOM 664 C C . ALA A 1 87 ? -5.409 2.011 -13.141 1.00 87.44 87 ALA A C 1
ATOM 666 O O . ALA A 1 87 ? -5.576 2.574 -14.222 1.00 87.44 87 ALA A O 1
ATOM 667 N N . CYS A 1 88 ? -5.263 2.663 -11.995 1.00 92.00 88 CYS A N 1
ATOM 668 C CA . CYS A 1 88 ? -5.316 4.114 -11.864 1.00 92.00 88 CYS A CA 1
ATOM 669 C C . CYS A 1 88 ? -4.032 4.635 -11.239 1.00 92.00 88 CYS A C 1
ATOM 671 O O . CYS A 1 88 ? -3.372 3.920 -10.483 1.00 92.00 88 CYS A O 1
ATOM 673 N N . ASP A 1 89 ? -3.678 5.874 -11.550 1.00 93.19 89 ASP A N 1
ATOM 674 C CA . ASP A 1 89 ? -2.531 6.523 -10.932 1.00 93.19 89 ASP A CA 1
ATOM 675 C C . ASP A 1 89 ? -2.816 6.806 -9.454 1.00 93.19 89 ASP A C 1
ATOM 677 O O . ASP A 1 89 ? -3.903 7.241 -9.083 1.00 93.19 89 ASP A O 1
ATOM 681 N N . GLY A 1 90 ? -1.835 6.531 -8.600 1.00 96.12 90 GLY A N 1
ATOM 682 C CA . GLY A 1 90 ? -1.847 6.917 -7.196 1.00 96.12 90 GLY A CA 1
ATOM 683 C C . GLY A 1 90 ? -1.184 8.273 -6.968 1.00 96.12 90 GLY A C 1
ATOM 684 O O . GLY A 1 90 ? -0.522 8.832 -7.841 1.00 96.12 90 GLY A O 1
ATOM 685 N N . ILE A 1 91 ? -1.292 8.769 -5.741 1.00 97.69 91 ILE A N 1
ATOM 686 C CA . ILE A 1 91 ? -0.670 10.013 -5.281 1.00 97.69 91 ILE A CA 1
ATOM 687 C C . ILE A 1 91 ? 0.842 10.003 -5.563 1.00 97.69 91 ILE A C 1
ATOM 689 O O . ILE A 1 91 ? 1.555 9.056 -5.205 1.00 97.69 91 ILE A O 1
ATOM 693 N N . GLY A 1 92 ? 1.328 11.063 -6.214 1.00 93.38 92 GLY A N 1
ATOM 694 C CA . GLY A 1 92 ? 2.720 11.219 -6.637 1.00 93.38 92 GLY A CA 1
ATOM 695 C C . GLY A 1 92 ? 3.097 10.436 -7.901 1.00 93.38 92 GLY A C 1
ATOM 696 O O . GLY A 1 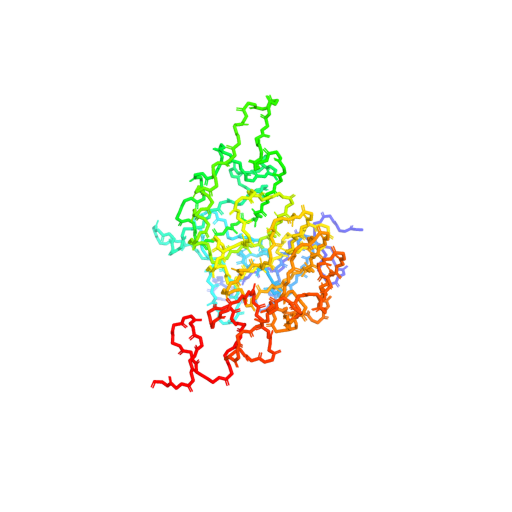92 ? 4.285 10.275 -8.175 1.00 93.38 92 GLY A O 1
ATOM 697 N N . THR A 1 93 ? 2.127 9.919 -8.665 1.00 90.44 93 THR A N 1
ATOM 698 C CA . THR A 1 93 ? 2.358 9.130 -9.890 1.00 90.44 93 THR A CA 1
ATOM 699 C C . THR A 1 93 ? 1.499 9.638 -11.048 1.00 90.44 93 THR A C 1
ATOM 701 O O . THR A 1 93 ? 0.359 10.035 -10.836 1.00 90.44 93 THR A O 1
ATOM 704 N N . GLY A 1 94 ? 2.045 9.628 -12.270 1.00 88.12 94 GLY A N 1
ATOM 705 C CA . GLY A 1 94 ? 1.303 9.929 -13.501 1.00 88.12 94 GLY A CA 1
ATOM 706 C C . GLY A 1 94 ? 0.532 11.250 -13.436 1.00 88.12 94 GLY A C 1
ATOM 707 O O . GLY A 1 94 ? 1.120 12.298 -13.160 1.00 88.12 94 GLY A O 1
ATOM 708 N N . ASN A 1 95 ? -0.783 11.187 -13.645 1.00 89.44 95 ASN A N 1
ATOM 709 C CA . ASN A 1 95 ? -1.673 12.354 -13.605 1.00 89.44 95 ASN A CA 1
ATOM 710 C C . ASN A 1 95 ? -1.787 12.999 -12.211 1.00 89.44 95 ASN A C 1
ATOM 712 O O . ASN A 1 95 ? -2.198 14.151 -12.098 1.00 89.44 95 ASN A O 1
ATOM 716 N N . LEU A 1 96 ? -1.396 12.284 -11.154 1.00 94.19 96 LEU A N 1
ATOM 717 C CA . LEU A 1 96 ? -1.394 12.748 -9.766 1.00 94.19 96 LEU A CA 1
ATOM 718 C C . LEU A 1 96 ? 0.030 13.008 -9.246 1.00 94.19 96 LEU A C 1
ATOM 720 O O . LEU A 1 96 ? 0.260 13.009 -8.037 1.00 94.19 96 LEU A O 1
ATOM 724 N N . SER A 1 97 ? 1.001 13.241 -10.136 1.00 93.62 97 SER A N 1
ATOM 725 C CA . SER A 1 97 ? 2.414 13.483 -9.790 1.00 93.62 97 SER A CA 1
ATOM 726 C C . SER A 1 97 ? 2.632 14.649 -8.820 1.00 93.62 97 SER A C 1
ATOM 728 O O . SER A 1 97 ? 3.531 14.591 -7.983 1.00 93.62 97 SER A O 1
ATOM 730 N N . HIS A 1 98 ? 1.795 15.685 -8.905 1.00 93.62 98 HIS A N 1
ATOM 731 C CA . HIS A 1 98 ? 1.845 16.863 -8.036 1.00 93.62 98 HIS A CA 1
ATOM 732 C C . HIS A 1 98 ? 0.947 16.754 -6.797 1.00 93.62 98 HIS A C 1
ATOM 734 O O . HIS A 1 98 ? 1.075 17.567 -5.880 1.00 93.62 98 HIS A O 1
ATOM 740 N N . ALA A 1 99 ? 0.047 15.768 -6.750 1.00 96.81 99 ALA A N 1
ATOM 741 C CA . ALA A 1 99 ? -0.834 15.568 -5.609 1.00 96.81 99 ALA A CA 1
ATOM 742 C C . ALA A 1 99 ? -0.039 15.003 -4.424 1.00 96.81 99 ALA A C 1
ATOM 744 O O . ALA A 1 99 ? 0.785 14.102 -4.581 1.00 96.81 99 ALA A O 1
ATOM 745 N N . GLN A 1 100 ? -0.310 15.518 -3.224 1.00 96.44 100 GLN A N 1
ATOM 746 C CA . GLN A 1 100 ? 0.313 15.052 -1.976 1.00 96.44 100 GLN A CA 1
ATOM 747 C C . GLN A 1 100 ? -0.640 14.222 -1.109 1.00 96.44 100 GLN A C 1
ATOM 749 O O . GLN A 1 100 ? -0.199 13.466 -0.244 1.00 96.44 100 GLN A O 1
ATOM 754 N N . THR A 1 101 ? -1.944 14.361 -1.338 1.00 98.56 101 THR A N 1
ATOM 755 C CA . THR A 1 101 ? -3.018 13.687 -0.611 1.00 98.56 101 THR A CA 1
ATOM 756 C C . THR A 1 101 ? -4.195 13.461 -1.549 1.00 98.56 101 THR A C 1
ATOM 758 O O . THR A 1 101 ? -4.381 14.200 -2.515 1.00 98.56 101 THR A O 1
ATOM 761 N N . VAL A 1 102 ? -5.002 12.451 -1.247 1.00 98.69 102 VAL A N 1
ATOM 762 C CA . VAL A 1 102 ? -6.361 12.354 -1.771 1.00 98.69 102 VAL A CA 1
ATOM 763 C C . VAL A 1 102 ? -7.180 13.488 -1.157 1.00 98.69 102 VAL A C 1
ATOM 765 O O . VAL A 1 102 ? -7.080 13.728 0.050 1.00 98.69 102 VAL A O 1
ATOM 768 N N . ASP A 1 103 ? -7.946 14.191 -1.982 1.00 98.44 103 ASP A N 1
ATOM 769 C CA . ASP A 1 103 ? -8.774 15.331 -1.588 1.00 98.44 103 ASP A CA 1
ATOM 770 C C . ASP A 1 103 ? -10.025 15.453 -2.477 1.00 98.44 103 ASP A C 1
ATOM 772 O O . ASP A 1 103 ? -10.234 14.662 -3.401 1.00 98.44 103 ASP A O 1
ATOM 776 N N . ALA A 1 104 ? -10.874 16.445 -2.196 1.00 98.12 104 ALA A N 1
ATOM 777 C CA . ALA A 1 104 ? -12.132 16.651 -2.912 1.00 98.12 104 ALA A CA 1
ATOM 778 C C . ALA A 1 104 ? -11.969 16.927 -4.422 1.00 98.12 104 ALA A C 1
ATOM 780 O O . ALA A 1 104 ? -12.916 16.718 -5.175 1.00 98.12 104 ALA A O 1
ATOM 781 N N . SER A 1 105 ? -10.794 17.380 -4.876 1.00 97.56 105 SER A N 1
ATOM 782 C CA . SER A 1 105 ? -10.524 17.677 -6.288 1.00 97.56 105 SER A CA 1
ATOM 783 C C . SER A 1 105 ? -10.108 16.451 -7.103 1.00 97.56 105 SER A C 1
ATOM 785 O O . SER A 1 105 ? -10.271 16.447 -8.322 1.00 97.56 105 SER A O 1
ATOM 787 N N . ASN A 1 106 ? -9.572 15.412 -6.450 1.00 97.94 106 ASN A N 1
ATOM 788 C CA . ASN A 1 106 ? -9.005 14.245 -7.131 1.00 97.94 106 ASN A CA 1
ATOM 789 C C . ASN A 1 106 ? -9.669 12.906 -6.769 1.00 97.94 106 ASN A C 1
ATOM 791 O O . ASN A 1 106 ? -9.439 11.925 -7.475 1.00 97.94 106 ASN A O 1
ATOM 795 N N . ILE A 1 107 ? -10.517 12.845 -5.737 1.00 98.38 107 ILE A N 1
ATOM 796 C CA . ILE A 1 107 ? -11.156 11.601 -5.274 1.00 98.38 107 ILE A CA 1
ATOM 797 C C . ILE A 1 107 ? -11.909 10.850 -6.384 1.00 98.38 107 ILE A C 1
ATOM 799 O O . ILE A 1 107 ? -11.805 9.629 -6.482 1.00 98.38 107 ILE A O 1
ATOM 803 N N . ASP A 1 108 ? -12.588 11.571 -7.277 1.00 97.00 108 ASP A N 1
ATOM 804 C CA . ASP A 1 108 ? -13.395 10.971 -8.347 1.00 97.00 108 ASP A CA 1
ATOM 805 C C . ASP A 1 108 ? -12.519 10.259 -9.403 1.00 97.00 108 ASP A C 1
ATOM 807 O O . ASP A 1 108 ? -12.978 9.370 -10.118 1.00 97.00 108 ASP A O 1
ATOM 811 N N . THR A 1 109 ? -11.213 10.557 -9.461 1.00 96.06 109 THR A N 1
ATOM 812 C CA . THR A 1 109 ? -10.272 9.845 -10.349 1.00 96.06 109 THR A CA 1
ATOM 813 C C . THR A 1 109 ? -10.053 8.383 -9.942 1.00 96.06 109 THR A C 1
ATOM 815 O O . THR A 1 109 ? -9.634 7.573 -10.773 1.00 96.06 109 THR A O 1
ATOM 818 N N . PHE A 1 110 ? -10.382 8.030 -8.693 1.00 96.88 110 PHE A N 1
ATOM 819 C CA . PHE A 1 110 ? -10.266 6.677 -8.146 1.00 96.88 110 PHE A CA 1
ATOM 820 C C . PHE A 1 110 ? -11.515 5.810 -8.372 1.00 96.88 110 PHE A C 1
ATOM 822 O O . PHE A 1 110 ? -11.530 4.637 -7.992 1.00 96.88 110 PHE A O 1
ATOM 829 N N . GLU A 1 111 ? -12.561 6.345 -9.004 1.00 94.62 111 GLU A N 1
ATOM 830 C CA . GLU A 1 111 ? -13.811 5.623 -9.227 1.00 94.62 111 GLU A CA 1
ATOM 831 C C . GLU A 1 111 ? -13.587 4.339 -10.046 1.00 94.62 111 GLU A C 1
ATOM 833 O O . GLU A 1 111 ? -12.946 4.356 -11.100 1.00 94.62 111 GLU A O 1
ATOM 838 N N . ASN A 1 112 ? -14.125 3.205 -9.586 1.00 91.56 112 ASN A N 1
ATOM 839 C CA . ASN A 1 112 ? -14.005 1.884 -10.223 1.00 91.56 112 ASN A CA 1
ATOM 840 C C . ASN A 1 112 ? -12.562 1.369 -10.401 1.00 91.56 112 ASN A C 1
ATOM 842 O O . ASN A 1 112 ? -12.326 0.431 -11.166 1.00 91.56 112 ASN A O 1
ATOM 846 N N . CYS A 1 113 ? -11.579 1.971 -9.731 1.00 94.44 113 CYS A N 1
ATOM 847 C CA . CYS A 1 113 ? -10.200 1.506 -9.782 1.00 94.44 113 CYS A CA 1
ATOM 848 C C . CYS A 1 113 ? -10.051 0.228 -8.957 1.00 94.44 113 CYS A C 1
ATOM 850 O O . CYS A 1 113 ? -10.460 0.165 -7.798 1.00 94.44 113 CYS A O 1
ATOM 852 N N . THR A 1 114 ? -9.437 -0.798 -9.541 1.00 93.81 114 THR A N 1
ATOM 853 C CA . THR A 1 114 ? -9.147 -2.061 -8.841 1.00 93.81 114 THR A CA 1
ATOM 854 C C . THR A 1 114 ? -7.684 -2.171 -8.434 1.00 93.81 114 THR A C 1
ATOM 856 O O . THR A 1 114 ? -7.347 -2.917 -7.518 1.00 93.81 114 THR A O 1
ATOM 859 N N . LYS A 1 115 ? -6.805 -1.424 -9.107 1.00 93.62 115 LYS A N 1
ATOM 860 C CA . LYS A 1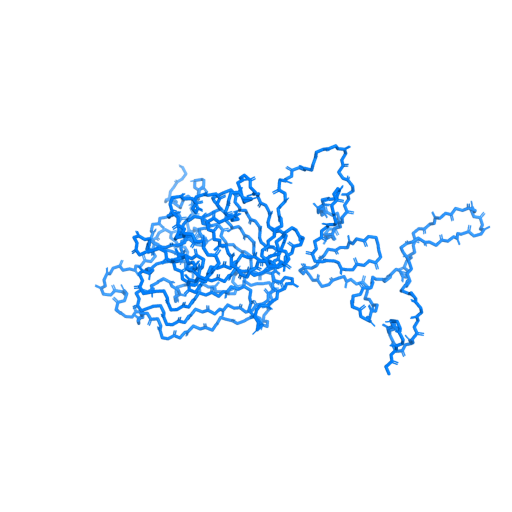 115 ? -5.369 -1.373 -8.835 1.00 93.62 115 LYS A CA 1
ATOM 861 C C . LYS A 1 115 ? -4.892 0.071 -8.849 1.00 93.62 115 LYS A C 1
ATOM 863 O O . LYS A 1 115 ? -5.198 0.802 -9.786 1.00 93.62 115 LYS A O 1
ATOM 868 N N . ILE A 1 116 ? -4.118 0.461 -7.843 1.00 95.50 116 ILE A N 1
ATOM 869 C CA . ILE A 1 116 ? -3.507 1.786 -7.748 1.00 95.50 116 ILE A CA 1
ATOM 870 C C . ILE A 1 116 ? -2.009 1.679 -8.023 1.00 95.50 116 ILE A C 1
ATOM 872 O O . ILE A 1 116 ? -1.258 1.061 -7.266 1.00 95.50 116 ILE A O 1
ATOM 876 N N . ASN A 1 117 ? -1.580 2.300 -9.118 1.00 92.56 117 ASN A N 1
ATOM 877 C CA . ASN A 1 117 ? -0.186 2.463 -9.495 1.00 92.56 117 ASN A CA 1
ATOM 878 C C . ASN A 1 117 ? 0.403 3.661 -8.748 1.00 92.56 117 ASN A C 1
ATOM 880 O O . ASN A 1 117 ? 0.290 4.799 -9.190 1.00 92.56 117 ASN A O 1
ATOM 884 N N . GLY A 1 118 ? 1.041 3.404 -7.614 1.00 94.31 118 GLY A N 1
ATOM 885 C CA . GLY A 1 118 ? 1.602 4.433 -6.751 1.00 94.31 118 GLY A CA 1
ATOM 886 C C . GLY A 1 118 ? 1.022 4.331 -5.353 1.00 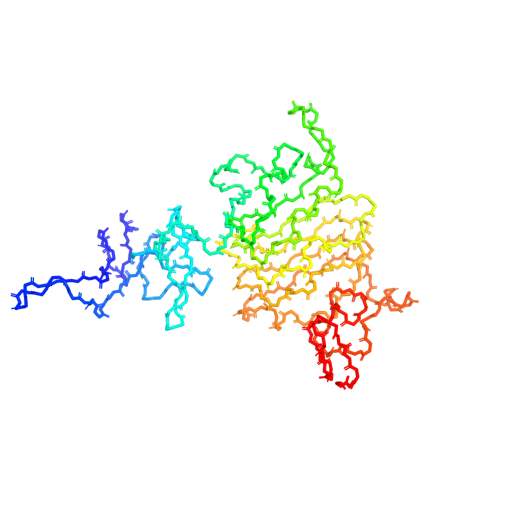94.31 118 GLY A C 1
ATOM 887 O O . GLY A 1 118 ? 0.820 3.233 -4.836 1.00 94.31 118 GLY A O 1
ATOM 888 N N . ASN A 1 119 ? 0.790 5.481 -4.733 1.00 98.06 119 ASN A N 1
ATOM 889 C CA . ASN A 1 119 ? 0.479 5.561 -3.312 1.00 98.06 119 ASN A CA 1
ATOM 890 C C . ASN A 1 119 ? -0.960 6.021 -3.086 1.00 98.06 119 ASN A C 1
ATOM 892 O O . ASN A 1 119 ? -1.552 6.690 -3.929 1.00 98.06 119 ASN A O 1
ATOM 896 N N . ILE A 1 120 ? -1.492 5.730 -1.907 1.00 98.69 120 ILE A N 1
ATOM 897 C CA . ILE A 1 120 ? -2.692 6.383 -1.388 1.00 98.69 120 ILE A CA 1
ATOM 898 C C . ILE A 1 120 ? -2.287 7.094 -0.102 1.00 98.69 120 ILE A C 1
ATOM 900 O O . ILE A 1 120 ? -1.688 6.487 0.787 1.00 98.69 120 ILE A O 1
ATOM 904 N N . ALA A 1 121 ? -2.580 8.387 -0.009 1.00 98.69 121 ALA A N 1
ATOM 905 C CA . ALA A 1 121 ? -2.234 9.201 1.148 1.00 98.69 121 ALA A CA 1
ATOM 906 C C . ALA A 1 121 ? -3.425 10.062 1.568 1.00 98.69 121 ALA A C 1
ATOM 908 O O . ALA A 1 121 ? -3.972 10.778 0.736 1.00 98.69 121 ALA A O 1
ATOM 909 N N . PHE A 1 122 ? -3.784 10.030 2.849 1.00 98.69 122 PHE A N 1
ATOM 910 C CA . PHE A 1 122 ? -4.790 10.907 3.445 1.00 98.69 122 PHE A CA 1
ATOM 911 C C . PHE A 1 122 ? -4.138 11.787 4.502 1.00 98.69 122 PHE A C 1
ATOM 913 O O . PHE A 1 122 ? -3.756 11.323 5.580 1.00 98.69 122 PHE A O 1
ATOM 920 N N . LEU A 1 123 ? -3.994 13.066 4.172 1.00 98.38 123 LEU A N 1
ATOM 921 C CA . LEU A 1 123 ? -3.470 14.101 5.052 1.00 98.38 123 LEU A CA 1
ATOM 922 C C . LEU A 1 123 ? -4.600 15.001 5.552 1.00 98.38 123 LEU A C 1
ATOM 924 O O . LEU A 1 123 ? -5.713 15.000 5.024 1.00 98.38 123 LEU A O 1
ATOM 928 N N . VAL A 1 124 ? -4.297 15.815 6.565 1.00 97.56 124 VAL A N 1
ATOM 929 C CA . VAL A 1 124 ? -5.262 16.763 7.145 1.00 97.56 124 VAL A CA 1
ATOM 930 C C . VAL A 1 124 ? -5.817 17.714 6.086 1.00 97.56 124 VAL A C 1
ATOM 932 O O . VAL A 1 124 ? -7.020 17.942 6.076 1.00 97.56 124 VAL A O 1
ATOM 935 N N . THR A 1 125 ? -4.970 18.213 5.184 1.00 97.38 125 THR A N 1
ATOM 936 C CA . THR A 1 125 ? -5.366 19.109 4.084 1.00 97.38 125 THR A CA 1
ATOM 937 C C . THR A 1 125 ? -6.301 18.442 3.078 1.00 97.38 125 THR A C 1
ATOM 939 O O . THR A 1 125 ? -7.136 19.115 2.489 1.00 97.38 125 THR A O 1
ATOM 942 N N . GLY A 1 126 ? -6.218 17.120 2.909 1.00 97.69 126 GLY A N 1
ATOM 943 C CA . GLY A 1 126 ? -7.119 16.384 2.025 1.00 97.69 126 GLY A CA 1
ATOM 944 C C . GLY A 1 126 ? -8.480 16.124 2.662 1.00 97.69 126 GLY A C 1
ATOM 945 O O . GLY A 1 126 ? -9.512 16.396 2.061 1.00 97.69 126 GLY A O 1
ATOM 946 N N . ILE A 1 127 ? -8.491 15.654 3.914 1.00 98.06 127 ILE A N 1
ATOM 947 C CA . ILE A 1 127 ? -9.734 15.333 4.631 1.00 98.06 127 ILE A CA 1
ATOM 948 C C . ILE A 1 127 ? -10.493 16.594 5.057 1.00 98.06 127 ILE A C 1
ATOM 950 O O . ILE A 1 127 ? -11.699 16.689 4.849 1.00 98.06 127 ILE A O 1
ATOM 954 N N . LYS A 1 128 ? -9.807 17.572 5.660 1.00 97.56 128 LYS A N 1
ATOM 955 C CA . LYS A 1 128 ? -10.433 18.806 6.168 1.00 97.56 128 LYS A CA 1
ATOM 956 C C . LYS A 1 128 ? -10.500 19.930 5.133 1.00 97.56 128 LYS A C 1
ATOM 958 O O . LYS A 1 128 ? -11.077 20.970 5.435 1.00 97.56 128 LYS A O 1
ATOM 963 N N . GLY A 1 129 ? -9.935 19.723 3.947 1.00 97.25 129 GLY A N 1
ATOM 964 C CA . GLY A 1 129 ? -9.817 20.745 2.916 1.00 97.25 129 GLY A CA 1
ATOM 965 C C . GLY A 1 129 ? -8.606 21.655 3.117 1.00 97.25 129 GLY A C 1
ATOM 966 O O . GLY A 1 129 ? -7.954 21.668 4.167 1.00 97.25 129 GLY A O 1
ATOM 967 N N . ASP A 1 130 ? -8.320 22.432 2.079 1.00 96.94 130 ASP A N 1
ATOM 968 C CA . ASP A 1 130 ? -7.211 23.374 2.013 1.00 96.94 130 ASP A CA 1
ATOM 969 C C . ASP A 1 130 ? -7.742 24.739 1.563 1.00 96.94 130 ASP A C 1
ATOM 971 O O . ASP A 1 130 ? -8.067 24.960 0.395 1.00 96.94 130 ASP A O 1
ATOM 975 N N . SER A 1 131 ? -7.827 25.683 2.501 1.00 95.75 131 SER A N 1
ATOM 976 C CA . SER A 1 131 ? -8.335 27.028 2.225 1.00 95.75 131 SER A CA 1
ATOM 977 C C . SER A 1 131 ? -7.430 27.840 1.297 1.00 95.75 131 SER A C 1
ATOM 979 O O . SER A 1 131 ? -7.927 28.708 0.582 1.00 95.75 131 SER A O 1
ATOM 981 N N . TYR A 1 132 ? -6.117 27.586 1.303 1.00 95.06 132 TYR A N 1
ATOM 982 C CA . TYR A 1 132 ? -5.160 28.304 0.459 1.00 95.06 132 TYR A CA 1
ATOM 983 C C . TYR A 1 132 ? -5.328 27.893 -1.005 1.00 95.06 132 TYR A C 1
ATOM 985 O O . TYR A 1 132 ? -5.427 28.745 -1.888 1.00 95.06 132 TYR A O 1
ATOM 993 N N . MET A 1 133 ? -5.464 26.588 -1.242 1.00 94.12 133 MET A N 1
ATOM 994 C CA . MET A 1 133 ? -5.710 26.017 -2.570 1.00 94.12 133 MET A CA 1
ATOM 995 C C . MET A 1 133 ? -7.192 26.045 -2.980 1.00 94.12 133 MET A C 1
ATOM 997 O O . MET A 1 133 ? -7.526 25.623 -4.085 1.00 94.12 133 MET A O 1
ATOM 1001 N N . LYS A 1 134 ? -8.082 26.560 -2.116 1.00 96.69 134 LYS A N 1
ATOM 1002 C CA . LYS A 1 134 ? -9.547 26.584 -2.297 1.00 96.69 134 LYS A CA 1
ATOM 1003 C C . LYS A 1 134 ? -10.153 25.191 -2.521 1.00 96.69 134 LYS A C 1
ATOM 1005 O O . LYS A 1 134 ? -11.119 25.043 -3.267 1.00 96.69 134 LYS A O 1
ATOM 1010 N N . ILE A 1 135 ? -9.597 24.178 -1.862 1.00 97.44 135 ILE A N 1
ATOM 1011 C CA . ILE A 1 135 ? -10.090 22.801 -1.892 1.00 97.44 135 ILE A CA 1
ATOM 1012 C C . ILE A 1 135 ? -11.052 22.617 -0.710 1.00 97.44 135 ILE A C 1
ATOM 1014 O O . ILE A 1 135 ? -10.641 22.822 0.437 1.00 97.44 135 ILE A O 1
ATOM 1018 N N . PRO A 1 136 ? -12.326 22.257 -0.944 1.00 97.94 136 PRO A N 1
ATOM 1019 C CA . PRO A 1 136 ? -13.269 22.021 0.142 1.00 97.94 136 PRO A CA 1
ATOM 1020 C C . PRO A 1 136 ? -12.909 20.750 0.936 1.00 97.94 136 PRO A C 1
ATOM 1022 O O .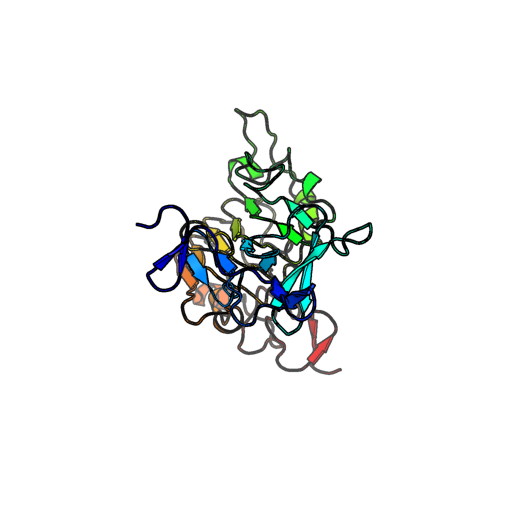 PRO A 1 136 ? -12.147 19.912 0.446 1.00 97.94 136 PRO A O 1
ATOM 1025 N N . PRO A 1 137 ? -13.454 20.578 2.155 1.00 98.00 137 PRO A N 1
ATOM 1026 C CA . PRO A 1 137 ? -13.345 19.319 2.886 1.00 98.00 137 PRO A 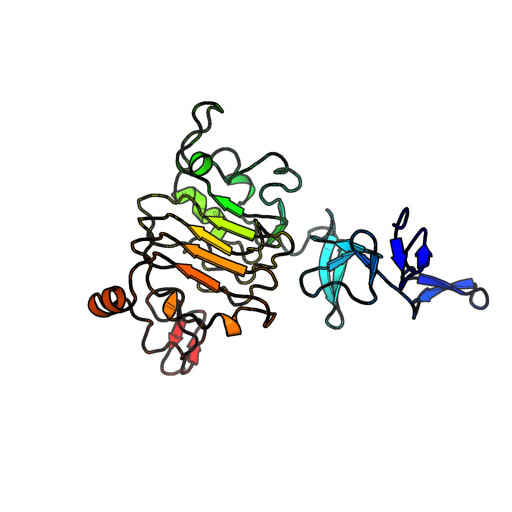CA 1
ATOM 1027 C C . PRO A 1 137 ? -13.838 18.135 2.048 1.00 98.00 137 PRO A C 1
ATOM 1029 O O . PRO A 1 137 ? -14.824 18.256 1.322 1.00 98.00 137 PRO A O 1
ATOM 1032 N N . LEU A 1 138 ? -13.166 16.989 2.166 1.00 98.06 138 LEU A N 1
ATOM 1033 C CA . LEU A 1 138 ? -13.577 15.776 1.468 1.00 98.06 138 LEU A CA 1
ATOM 1034 C C . LEU A 1 138 ? -14.856 15.216 2.098 1.00 98.06 138 LEU A C 1
ATOM 1036 O O . LEU A 1 138 ? -14.911 14.952 3.300 1.00 98.06 138 LEU A O 1
ATOM 1040 N N . GLU A 1 139 ? -15.866 14.987 1.266 1.00 97.75 139 GLU A N 1
ATOM 1041 C CA . GLU A 1 139 ? -17.105 14.331 1.674 1.00 97.75 139 GLU A CA 1
ATOM 1042 C C . GLU A 1 139 ? -16.830 12.859 2.046 1.00 97.75 139 GLU A C 1
ATOM 1044 O O . GLU A 1 139 ? -16.341 12.106 1.197 1.00 97.75 139 GLU A O 1
ATOM 1049 N N . PRO A 1 140 ? -17.138 12.405 3.281 1.00 96.94 140 PRO A N 1
ATOM 1050 C CA . PRO A 1 140 ? -16.784 11.056 3.734 1.00 96.94 140 PRO A CA 1
ATOM 1051 C C . PRO A 1 140 ? -17.349 9.934 2.855 1.00 96.94 140 PRO A C 1
ATOM 1053 O O . PRO A 1 140 ? -16.683 8.926 2.637 1.00 96.94 140 PRO A O 1
ATOM 1056 N N . GLU A 1 141 ? -18.548 10.115 2.299 1.00 97.00 141 GLU A N 1
ATOM 1057 C CA . GLU A 1 141 ? -19.200 9.121 1.437 1.00 97.00 141 GLU A CA 1
ATOM 1058 C C . GLU A 1 141 ? -18.421 8.856 0.144 1.00 97.00 141 GLU A C 1
ATOM 1060 O O . GLU A 1 141 ? -18.415 7.722 -0.347 1.00 97.00 141 GLU A O 1
ATOM 1065 N N . LYS A 1 142 ? -17.691 9.858 -0.370 1.00 98.06 142 LYS A N 1
ATOM 1066 C CA . LYS A 1 142 ? -16.853 9.702 -1.564 1.00 98.06 142 LYS A CA 1
ATOM 1067 C C . LYS A 1 142 ? -15.675 8.755 -1.344 1.00 98.06 142 LYS A C 1
ATOM 1069 O O . LYS A 1 142 ? -15.149 8.222 -2.313 1.00 98.06 142 LYS A O 1
ATOM 1074 N N . LEU A 1 143 ? -15.286 8.457 -0.101 1.00 98.31 143 LEU A N 1
ATOM 1075 C CA . LEU A 1 143 ? -14.249 7.454 0.177 1.00 98.31 143 LEU A CA 1
ATOM 1076 C C . LEU A 1 143 ? -14.656 6.039 -0.262 1.00 98.31 143 LEU A C 1
ATOM 1078 O O . LEU A 1 143 ? -13.788 5.188 -0.447 1.00 98.31 143 LEU A O 1
ATOM 1082 N N . ASN A 1 144 ? -15.949 5.780 -0.492 1.00 97.88 144 ASN A N 1
ATOM 1083 C CA . ASN A 1 144 ? -16.422 4.488 -0.989 1.00 97.88 144 ASN A CA 1
ATOM 1084 C C . ASN A 1 144 ? -15.872 4.117 -2.376 1.00 97.88 144 ASN A C 1
ATOM 1086 O O . ASN A 1 144 ? -15.888 2.933 -2.711 1.00 97.88 144 ASN A O 1
ATOM 1090 N N . VAL A 1 145 ? -15.322 5.066 -3.148 1.00 97.69 145 VAL A N 1
ATOM 1091 C CA . VAL A 1 145 ? -14.614 4.760 -4.409 1.00 97.69 145 VAL A CA 1
ATOM 1092 C C . VAL A 1 145 ? -13.480 3.750 -4.208 1.00 97.69 145 VAL A C 1
ATOM 1094 O O . VAL A 1 145 ? -13.167 2.984 -5.114 1.00 97.69 145 VAL A O 1
ATOM 1097 N N . PHE A 1 146 ? -12.902 3.687 -3.004 1.00 98.50 146 PHE A N 1
ATOM 1098 C CA . PHE A 1 146 ? -11.831 2.749 -2.685 1.00 98.50 146 PHE A CA 1
ATOM 1099 C C . PHE A 1 146 ? -12.309 1.315 -2.429 1.00 98.50 146 PHE A C 1
ATOM 1101 O O . PHE A 1 146 ? -11.479 0.407 -2.437 1.00 98.50 146 PHE A O 1
ATOM 1108 N N . ARG A 1 147 ? -13.622 1.062 -2.303 1.00 97.44 147 ARG A N 1
ATOM 1109 C CA . ARG A 1 147 ? -14.147 -0.296 -2.072 1.00 97.44 147 ARG A CA 1
ATOM 1110 C C . ARG A 1 147 ? -13.833 -1.255 -3.213 1.00 97.44 147 ARG A C 1
ATOM 1112 O O . ARG A 1 147 ? -13.786 -2.458 -2.979 1.00 97.44 147 ARG A O 1
ATOM 1119 N N . SER A 1 148 ? -13.610 -0.770 -4.435 1.00 96.12 148 SER A N 1
ATOM 1120 C CA . SER A 1 148 ? -13.197 -1.618 -5.560 1.00 96.12 148 SER A CA 1
ATOM 1121 C C . SER A 1 148 ? -11.700 -1.932 -5.574 1.00 96.12 148 SER A C 1
ATOM 1123 O O . SER A 1 148 ? -11.284 -2.837 -6.302 1.00 96.12 148 SER A O 1
ATOM 1125 N N . VAL A 1 149 ? -10.885 -1.204 -4.802 1.00 97.75 149 VAL A N 1
ATOM 1126 C CA . VAL A 1 149 ? -9.427 -1.340 -4.815 1.00 97.75 149 VAL A CA 1
ATOM 1127 C C . VAL A 1 149 ? -9.018 -2.641 -4.141 1.00 97.75 149 VAL A C 1
ATOM 1129 O O . VAL A 1 149 ? -9.365 -2.906 -2.995 1.00 97.75 149 VAL A O 1
ATOM 1132 N N . LYS A 1 150 ? -8.229 -3.431 -4.870 1.00 96.81 150 LYS A N 1
ATOM 1133 C CA . LYS A 1 150 ? -7.654 -4.699 -4.413 1.00 96.81 150 LYS A CA 1
ATOM 1134 C C . LYS A 1 150 ? -6.146 -4.628 -4.234 1.00 96.81 150 LYS A C 1
ATOM 1136 O O . LYS A 1 150 ? -5.591 -5.319 -3.393 1.00 96.81 150 LYS A O 1
ATOM 1141 N N . GLU A 1 151 ? -5.465 -3.773 -4.988 1.00 96.44 151 GLU A N 1
ATOM 1142 C CA . GLU A 1 151 ? -4.006 -3.701 -4.958 1.00 96.44 151 GLU A CA 1
ATOM 1143 C C . GLU A 1 151 ? -3.512 -2.254 -4.942 1.00 96.44 151 GLU A C 1
ATOM 1145 O O . GLU A 1 151 ? -3.946 -1.436 -5.755 1.00 96.44 151 GLU A O 1
ATOM 1150 N N . VAL A 1 152 ? -2.541 -1.963 -4.074 1.00 97.81 152 VAL A N 1
ATOM 1151 C CA . VAL A 1 152 ? -1.762 -0.716 -4.078 1.00 97.81 152 VAL A CA 1
ATOM 1152 C C . VAL A 1 152 ? -0.292 -1.058 -4.300 1.00 97.81 152 VAL A C 1
ATOM 1154 O O . VAL A 1 152 ? 0.298 -1.837 -3.549 1.00 97.81 152 VAL A O 1
ATOM 1157 N N . THR A 1 153 ? 0.332 -0.499 -5.339 1.00 95.75 153 THR A N 1
ATOM 1158 C CA . THR A 1 153 ? 1.716 -0.864 -5.685 1.00 95.75 153 THR A CA 1
ATOM 1159 C C . THR A 1 153 ? 2.770 -0.165 -4.818 1.00 95.75 153 THR A C 1
ATOM 1161 O O . THR A 1 153 ? 3.859 -0.705 -4.613 1.00 95.75 153 THR A O 1
ATOM 1164 N N . GLY A 1 154 ? 2.471 1.030 -4.311 1.00 97.69 154 GLY A N 1
ATOM 1165 C CA . GLY A 1 154 ? 3.309 1.814 -3.405 1.00 97.69 154 GLY A CA 1
ATOM 1166 C C . GLY A 1 154 ? 2.937 1.584 -1.943 1.00 97.69 154 GLY A C 1
ATOM 1167 O O . GLY A 1 154 ? 2.945 0.443 -1.478 1.00 97.69 154 GLY A O 1
ATOM 1168 N N . TYR A 1 155 ? 2.630 2.671 -1.233 1.00 98.62 155 TYR A N 1
ATOM 1169 C CA . TYR A 1 155 ? 2.223 2.650 0.174 1.00 98.62 155 TYR A CA 1
ATOM 1170 C C . TYR A 1 155 ? 0.793 3.168 0.393 1.00 98.62 155 TYR A C 1
ATOM 1172 O O . TYR A 1 155 ? 0.276 3.958 -0.401 1.00 98.62 155 TYR A O 1
ATOM 1180 N N . LEU A 1 156 ? 0.191 2.772 1.517 1.00 98.81 156 LEU A N 1
ATOM 1181 C CA . LEU A 1 156 ? -1.023 3.363 2.082 1.00 98.81 156 LEU A CA 1
ATOM 1182 C C . LEU A 1 156 ? -0.651 4.168 3.334 1.00 98.81 156 LEU A C 1
ATOM 1184 O O . LEU A 1 156 ? -0.090 3.624 4.282 1.00 98.81 156 LEU A O 1
ATOM 1188 N N . MET A 1 157 ? -0.943 5.467 3.341 1.00 98.75 157 MET A N 1
ATOM 1189 C CA . MET A 1 157 ? -0.649 6.366 4.458 1.00 98.75 157 MET A CA 1
ATOM 1190 C C . MET A 1 157 ? -1.904 7.115 4.895 1.00 98.75 157 MET A C 1
ATOM 1192 O O . MET A 1 157 ? -2.495 7.857 4.118 1.00 98.75 157 MET A O 1
ATOM 1196 N N . ILE A 1 158 ? -2.272 6.978 6.163 1.00 98.75 158 ILE A N 1
ATOM 1197 C CA . ILE A 1 158 ? -3.447 7.608 6.756 1.00 98.75 158 ILE A CA 1
ATOM 1198 C C . ILE A 1 158 ? -2.998 8.420 7.972 1.00 98.75 158 ILE A C 1
ATOM 1200 O O . ILE A 1 158 ? -2.592 7.873 8.996 1.00 98.75 158 ILE A O 1
ATOM 1204 N N . GLN A 1 159 ? -3.032 9.745 7.838 1.00 98.31 159 GLN A N 1
ATOM 1205 C CA . GLN A 1 159 ? -2.711 10.705 8.905 1.00 98.31 159 GLN A CA 1
ATOM 1206 C C . GLN A 1 159 ? -3.883 11.635 9.242 1.00 98.31 159 GLN A C 1
ATOM 1208 O O . GLN A 1 159 ? -3.799 12.442 10.166 1.00 98.31 159 GLN A O 1
ATOM 1213 N N . ALA A 1 160 ? -4.979 11.526 8.495 1.00 98.19 160 ALA A N 1
ATOM 1214 C CA . ALA A 1 160 ? -6.267 12.109 8.816 1.00 98.19 160 ALA A CA 1
ATOM 1215 C C . ALA A 1 160 ? -7.375 11.180 8.320 1.00 98.19 160 ALA A C 1
ATOM 1217 O O . ALA A 1 160 ? -7.204 10.491 7.316 1.00 98.19 160 ALA A O 1
ATOM 1218 N N . TRP A 1 161 ? -8.509 11.187 9.016 1.00 98.19 161 TRP A N 1
ATOM 1219 C CA . TRP A 1 161 ? -9.689 10.402 8.666 1.00 98.19 161 TRP A CA 1
ATOM 1220 C C . TRP A 1 161 ? -10.965 11.144 9.096 1.00 98.19 161 TRP A C 1
ATOM 1222 O O . TRP A 1 161 ? -10.888 11.939 10.044 1.00 98.19 161 TRP A O 1
ATOM 1232 N N . PRO A 1 162 ? -12.117 10.947 8.425 1.00 97.56 162 PRO A N 1
ATOM 1233 C CA . PRO A 1 162 ? -13.381 11.550 8.844 1.00 97.56 162 PRO A CA 1
ATOM 1234 C C . PRO A 1 162 ? -13.778 11.181 10.278 1.00 97.56 162 PRO A C 1
ATOM 1236 O O . PRO A 1 162 ? -13.591 10.051 10.723 1.00 97.56 162 PRO A O 1
ATOM 1239 N N . GLN A 1 163 ? -14.357 12.137 11.010 1.00 93.44 163 GLN A N 1
ATOM 1240 C CA . GLN A 1 163 ? -14.653 11.968 12.441 1.00 93.44 163 GLN A CA 1
ATOM 1241 C C . GLN A 1 163 ? -15.740 10.926 12.735 1.00 93.44 163 GLN A C 1
ATOM 1243 O O . GLN A 1 163 ? -15.750 10.336 13.810 1.00 93.44 163 GLN A O 1
ATOM 1248 N N . ASN A 1 164 ? -16.657 10.720 11.793 1.00 93.12 164 ASN A N 1
ATOM 1249 C CA . ASN A 1 164 ? -17.768 9.777 11.894 1.00 93.12 164 ASN A CA 1
ATOM 1250 C C . ASN A 1 164 ? -17.401 8.353 11.443 1.00 93.12 164 ASN A C 1
ATOM 1252 O O . ASN A 1 164 ? -18.259 7.477 11.477 1.00 93.12 164 ASN A O 1
ATOM 1256 N N . MET A 1 165 ? -16.156 8.117 11.022 1.00 96.88 165 MET A N 1
ATOM 1257 C CA . MET A 1 165 ? -15.679 6.802 10.603 1.00 96.88 165 MET A CA 1
ATOM 1258 C C . MET A 1 165 ? -14.730 6.221 11.653 1.00 96.88 165 MET A C 1
ATOM 1260 O O . MET A 1 165 ? -13.785 6.879 12.102 1.00 96.88 165 MET A O 1
ATOM 1264 N N . THR A 1 166 ? -14.991 4.974 12.036 1.00 97.50 166 THR A N 1
ATOM 1265 C CA . THR A 1 166 ? -14.310 4.273 13.136 1.00 97.50 166 THR A CA 1
ATOM 1266 C C . THR A 1 166 ? -13.326 3.203 12.670 1.00 97.50 166 THR A C 1
ATOM 1268 O O . THR A 1 166 ? -12.677 2.578 13.507 1.00 97.50 166 THR A O 1
ATOM 1271 N N . ASP A 1 167 ? -13.192 2.999 11.362 1.00 98.06 167 ASP A N 1
ATOM 1272 C CA . ASP A 1 167 ? -12.269 2.056 10.728 1.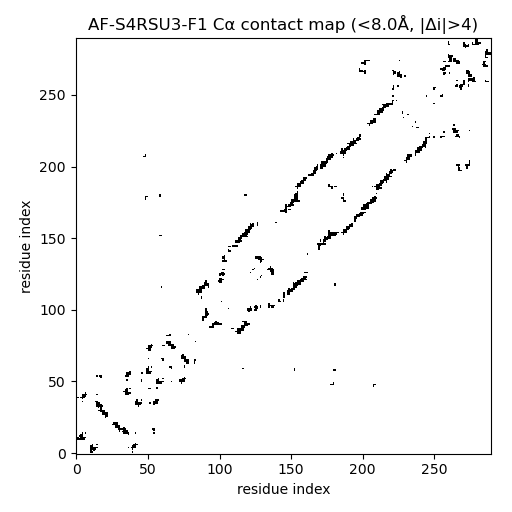00 98.06 167 ASP A CA 1
ATOM 1273 C C . ASP A 1 167 ? -11.928 2.497 9.291 1.00 98.06 167 ASP A C 1
ATOM 1275 O O . ASP A 1 167 ? -12.365 3.560 8.829 1.00 98.06 167 ASP A O 1
ATOM 1279 N N . PHE A 1 168 ? -11.133 1.681 8.590 1.00 98.44 168 PHE A N 1
ATOM 1280 C CA . PHE A 1 168 ? -10.785 1.858 7.179 1.00 98.44 168 PHE A CA 1
ATOM 1281 C C . PHE A 1 168 ? -11.507 0.859 6.264 1.00 98.44 168 PHE A C 1
ATOM 1283 O O . PHE A 1 168 ? -10.964 0.475 5.230 1.00 98.44 168 PHE A O 1
ATOM 1290 N N . GLY A 1 169 ? -12.743 0.468 6.596 1.00 97.19 169 GLY A N 1
ATOM 1291 C CA . GLY A 1 169 ? -13.540 -0.518 5.855 1.00 97.19 169 GLY A CA 1
ATOM 1292 C C . GLY A 1 169 ? -13.834 -0.149 4.395 1.00 97.19 169 GLY A C 1
ATOM 1293 O O . GLY A 1 169 ? -14.206 -1.003 3.596 1.00 97.19 169 GLY A O 1
ATOM 1294 N N . VAL A 1 170 ? -13.586 1.096 3.977 1.00 98.12 170 VAL A N 1
ATOM 1295 C CA . VAL A 1 170 ? -13.558 1.455 2.545 1.00 98.12 170 VAL A CA 1
ATOM 1296 C C . VAL A 1 170 ? -12.464 0.712 1.768 1.00 98.12 170 VAL A C 1
ATOM 1298 O O . VAL A 1 170 ? -12.568 0.596 0.555 1.00 98.12 170 VAL A O 1
ATOM 1301 N N . PHE A 1 171 ? -11.456 0.166 2.453 1.00 98.56 171 PHE A N 1
ATOM 1302 C CA . PHE A 1 171 ? -10.416 -0.706 1.905 1.00 98.56 171 PHE A CA 1
ATOM 1303 C C . PHE A 1 171 ? -10.661 -2.195 2.214 1.00 98.56 171 PHE A C 1
ATOM 1305 O O . PHE A 1 171 ? -9.728 -2.988 2.139 1.00 98.56 171 PHE A O 1
ATOM 1312 N N . GLU A 1 172 ? -11.892 -2.620 2.531 1.00 97.06 172 GLU A N 1
ATOM 1313 C CA . GLU A 1 172 ? -12.198 -4.020 2.892 1.00 97.06 172 GLU A CA 1
ATOM 1314 C C . GLU A 1 172 ? -11.774 -5.055 1.832 1.00 97.06 172 GLU A C 1
ATOM 1316 O O . GLU A 1 172 ? -11.547 -6.217 2.165 1.00 97.06 172 GLU A O 1
ATOM 1321 N N . ASN A 1 173 ? -11.672 -4.650 0.560 1.00 97.44 173 ASN A N 1
ATOM 1322 C CA . ASN A 1 173 ? -11.285 -5.504 -0.567 1.00 97.44 173 ASN A CA 1
ATOM 1323 C C . ASN A 1 173 ? -9.799 -5.391 -0.934 1.00 97.44 173 ASN A C 1
ATOM 1325 O O . ASN A 1 173 ? -9.357 -6.092 -1.845 1.00 97.44 173 ASN A O 1
ATOM 1329 N N . LEU A 1 174 ? -9.031 -4.541 -0.244 1.00 98.56 174 LEU A N 1
ATOM 1330 C CA . LEU A 1 174 ? -7.595 -4.400 -0.453 1.00 98.56 174 LEU A CA 1
ATOM 1331 C C . LEU A 1 174 ? -6.904 -5.693 -0.022 1.00 98.56 174 LEU A C 1
ATOM 1333 O O . LEU A 1 174 ? -6.856 -6.006 1.161 1.00 98.56 174 LEU A O 1
ATOM 1337 N N . THR A 1 175 ? -6.360 -6.433 -0.980 1.00 97.69 175 THR A N 1
ATOM 1338 C CA . THR A 1 175 ? -5.675 -7.704 -0.744 1.00 97.69 175 THR A CA 1
ATOM 1339 C C . THR A 1 175 ? -4.178 -7.544 -0.556 1.00 97.69 175 THR A C 1
ATOM 1341 O O . THR A 1 175 ? -3.566 -8.296 0.203 1.00 97.69 175 THR A O 1
ATOM 1344 N N . THR A 1 176 ? -3.587 -6.569 -1.253 1.00 97.56 176 THR A N 1
ATOM 1345 C CA . THR A 1 176 ? -2.134 -6.490 -1.404 1.00 97.56 176 THR A CA 1
ATOM 1346 C C . THR A 1 176 ? -1.624 -5.051 -1.377 1.00 97.56 176 THR A C 1
ATOM 1348 O O . THR A 1 176 ? -2.060 -4.205 -2.163 1.00 97.56 176 THR A O 1
ATOM 1351 N N . ILE A 1 177 ? -0.615 -4.798 -0.541 1.00 98.62 177 ILE A N 1
ATOM 1352 C CA . ILE A 1 177 ? 0.208 -3.581 -0.570 1.00 98.62 177 ILE A CA 1
ATOM 1353 C C . ILE A 1 177 ? 1.629 -3.981 -0.962 1.00 98.62 177 ILE A C 1
ATOM 1355 O O . ILE A 1 177 ? 2.341 -4.631 -0.200 1.00 98.62 177 ILE A O 1
ATOM 1359 N N . ARG A 1 178 ? 2.087 -3.596 -2.156 1.00 96.94 178 ARG A N 1
ATOM 1360 C CA . ARG A 1 178 ? 3.370 -4.111 -2.665 1.00 96.94 178 ARG A CA 1
ATOM 1361 C C . ARG A 1 178 ? 4.606 -3.407 -2.116 1.00 96.94 178 ARG A C 1
ATOM 1363 O O . ARG A 1 178 ? 5.692 -3.982 -2.163 1.00 96.94 178 ARG A O 1
ATOM 1370 N N . GLY A 1 179 ? 4.501 -2.162 -1.652 1.00 97.06 179 GLY A N 1
ATOM 1371 C CA . GLY A 1 179 ? 5.649 -1.437 -1.100 1.00 97.06 179 GLY A CA 1
ATOM 1372 C C . GLY A 1 179 ? 6.791 -1.218 -2.103 1.00 97.06 179 GLY A C 1
ATOM 1373 O O . GLY A 1 179 ? 7.962 -1.254 -1.729 1.00 97.06 179 GLY A O 1
ATOM 1374 N N . ARG A 1 180 ? 6.491 -1.016 -3.396 1.00 93.94 180 ARG A N 1
ATOM 1375 C CA . ARG A 1 180 ? 7.495 -0.667 -4.436 1.00 93.94 180 ARG A CA 1
ATOM 1376 C C . ARG A 1 180 ? 8.066 0.744 -4.246 1.00 93.94 180 ARG A C 1
ATOM 1378 O O . ARG A 1 180 ? 9.140 1.080 -4.755 1.00 93.94 180 ARG A O 1
ATOM 1385 N N . VAL A 1 181 ? 7.317 1.567 -3.518 1.00 94.19 181 VAL A N 1
ATOM 1386 C CA . VAL A 1 181 ? 7.684 2.881 -2.991 1.00 94.19 181 VAL A CA 1
ATOM 1387 C C . VAL A 1 181 ? 7.360 2.861 -1.507 1.00 94.19 181 VAL A C 1
ATOM 1389 O O . VAL A 1 181 ? 6.299 2.375 -1.125 1.00 94.19 181 VAL A O 1
ATOM 1392 N N . LEU A 1 182 ? 8.267 3.381 -0.685 1.00 96.62 182 LEU A N 1
ATOM 1393 C CA . LEU A 1 182 ? 8.119 3.403 0.765 1.00 96.62 182 LEU A CA 1
ATOM 1394 C C . LEU A 1 182 ? 8.130 4.841 1.264 1.00 96.62 182 LEU A C 1
ATOM 1396 O O . LEU A 1 182 ? 8.988 5.629 0.864 1.00 96.62 182 LEU A O 1
ATOM 1400 N N . GLN A 1 183 ? 7.242 5.155 2.200 1.00 97.31 183 GLN A N 1
ATOM 1401 C CA . GLN A 1 183 ? 7.298 6.406 2.937 1.00 97.31 183 GLN A CA 1
ATOM 1402 C C . GLN A 1 183 ? 8.193 6.209 4.156 1.00 97.31 183 GLN A C 1
ATOM 1404 O O . GLN A 1 183 ? 7.809 5.530 5.101 1.00 97.31 183 GLN A O 1
ATOM 1409 N N . ARG A 1 184 ? 9.411 6.767 4.135 1.00 95.62 184 ARG A N 1
ATOM 1410 C CA . ARG A 1 184 ? 10.406 6.629 5.225 1.00 95.62 184 ARG A CA 1
ATOM 1411 C C . ARG A 1 184 ? 10.625 5.173 5.694 1.00 95.62 184 ARG A C 1
ATOM 1413 O O . ARG A 1 184 ? 10.811 4.930 6.880 1.00 95.62 184 ARG A O 1
ATOM 1420 N N . GLY A 1 185 ? 10.602 4.216 4.763 1.00 97.06 185 GLY A N 1
ATOM 1421 C CA . GLY A 1 185 ? 10.787 2.782 5.044 1.00 97.06 185 GLY A CA 1
ATOM 1422 C C . GLY A 1 185 ? 9.499 1.986 5.287 1.00 97.06 185 GLY A C 1
ATOM 1423 O O . GLY A 1 185 ? 9.561 0.771 5.463 1.00 97.06 185 GLY A O 1
ATOM 1424 N N . PHE A 1 186 ? 8.336 2.633 5.243 1.00 98.44 186 PHE A N 1
ATOM 1425 C CA . PHE A 1 186 ? 7.048 2.004 5.514 1.00 98.44 186 PHE A CA 1
ATOM 1426 C C . PHE A 1 186 ? 6.161 1.911 4.269 1.00 98.44 186 PHE A C 1
ATOM 1428 O O . PHE A 1 186 ? 6.169 2.807 3.421 1.00 98.44 186 PHE A O 1
ATOM 1435 N N . SER A 1 187 ? 5.380 0.839 4.181 1.00 98.31 187 SER A N 1
ATOM 1436 C CA . SER A 1 187 ? 4.372 0.611 3.136 1.00 98.31 187 SER A CA 1
ATOM 1437 C C . SER A 1 187 ? 2.936 0.739 3.653 1.00 98.31 187 SER A C 1
ATOM 1439 O O . SER A 1 187 ? 2.033 1.010 2.866 1.00 98.31 187 SER A O 1
ATOM 1441 N N . LEU A 1 188 ? 2.729 0.637 4.968 1.00 98.75 188 LEU A N 1
ATOM 1442 C CA . LEU A 1 188 ? 1.469 0.955 5.636 1.00 98.75 188 LEU A CA 1
ATOM 1443 C C . LEU A 1 188 ? 1.737 1.890 6.820 1.00 98.75 188 LEU A C 1
ATOM 1445 O O . LEU A 1 188 ? 2.476 1.536 7.739 1.00 98.75 188 LEU A O 1
ATOM 1449 N N . LEU A 1 189 ? 1.128 3.075 6.799 1.00 98.62 189 LEU A N 1
ATOM 1450 C CA . LEU A 1 189 ? 1.181 4.064 7.875 1.00 98.62 189 LEU A CA 1
ATOM 1451 C C . LEU A 1 189 ? -0.230 4.416 8.336 1.00 98.62 189 LEU A C 1
ATOM 1453 O O . LEU A 1 189 ? -1.023 4.903 7.537 1.00 98.62 189 LEU A O 1
ATOM 1457 N N . VAL A 1 190 ? -0.501 4.289 9.631 1.00 98.62 190 VAL A N 1
ATOM 1458 C CA . VAL A 1 190 ? -1.697 4.847 10.270 1.00 98.62 190 VAL A CA 1
ATOM 1459 C C . VAL A 1 190 ? -1.270 5.556 11.543 1.00 98.62 190 VAL A C 1
ATOM 1461 O O . VAL A 1 190 ? -0.791 4.922 12.491 1.00 98.62 190 VAL A O 1
ATOM 1464 N N . ALA A 1 191 ? -1.413 6.878 11.574 1.00 98.06 191 ALA A N 1
ATOM 1465 C CA . ALA A 1 191 ? -0.972 7.642 12.727 1.00 98.06 191 ALA A CA 1
ATOM 1466 C C . ALA A 1 191 ? -1.891 8.800 13.094 1.00 98.06 191 ALA A C 1
ATOM 1468 O O . ALA A 1 191 ? -2.339 9.540 12.222 1.00 98.06 191 ALA A O 1
ATOM 1469 N N . ARG A 1 192 ? -2.055 9.013 14.407 1.00 97.56 192 ARG A N 1
ATOM 1470 C CA . ARG A 1 192 ? -2.790 10.150 14.988 1.00 97.56 192 ARG A CA 1
ATOM 1471 C C . ARG A 1 192 ? -4.254 10.220 14.554 1.00 97.56 192 ARG A C 1
ATOM 1473 O O . ARG A 1 192 ? -4.777 11.310 14.330 1.00 97.56 192 ARG A O 1
ATOM 1480 N N . ILE A 1 193 ? -4.918 9.067 14.453 1.00 97.88 193 ILE A N 1
ATOM 1481 C CA . ILE A 1 193 ? -6.348 8.985 14.145 1.00 97.88 193 ILE A CA 1
ATOM 1482 C C . ILE A 1 193 ? -7.135 8.681 15.434 1.00 97.88 193 ILE A C 1
ATOM 1484 O O . ILE A 1 193 ? -7.212 7.524 15.846 1.00 97.88 193 ILE A O 1
ATOM 1488 N N . PRO A 1 194 ? -7.722 9.690 16.107 1.00 95.25 194 PRO A N 1
ATOM 1489 C CA . PRO A 1 194 ? -8.326 9.512 17.433 1.00 95.25 194 PRO A CA 1
ATOM 1490 C C . PRO A 1 194 ? -9.692 8.807 17.411 1.00 95.25 194 PRO A C 1
ATOM 1492 O O . PRO A 1 194 ? -10.197 8.398 18.456 1.00 95.25 194 PRO A O 1
ATOM 1495 N N . THR A 1 195 ? -10.343 8.707 16.251 1.00 96.38 195 THR A N 1
ATOM 1496 C CA . THR A 1 195 ? -11.690 8.123 16.111 1.00 96.38 195 THR A CA 1
ATOM 1497 C C . THR A 1 195 ? -11.671 6.645 15.749 1.00 96.38 195 THR A C 1
ATOM 1499 O O . THR A 1 195 ? -12.661 5.957 15.978 1.00 96.38 195 THR A O 1
ATOM 1502 N N . VAL A 1 196 ? -10.555 6.146 15.218 1.00 98.06 196 VAL A N 1
ATOM 1503 C CA . VAL A 1 196 ? -10.467 4.785 14.694 1.00 98.06 196 VAL A CA 1
ATOM 1504 C C . VAL A 1 196 ? -10.277 3.773 15.822 1.00 98.06 196 VAL A C 1
ATOM 1506 O O . VAL A 1 196 ? -9.429 3.945 16.696 1.00 98.06 196 VAL A O 1
ATOM 1509 N N . THR A 1 197 ? -11.077 2.710 15.771 1.00 98.31 197 THR A N 1
ATOM 1510 C CA . THR A 1 197 ? -11.147 1.617 16.751 1.00 98.31 197 THR A CA 1
ATOM 1511 C C . THR A 1 197 ? -10.654 0.283 16.194 1.00 98.31 197 THR A C 1
ATOM 1513 O O . THR A 1 197 ? -10.168 -0.547 16.956 1.00 98.31 197 THR A O 1
ATOM 1516 N N . ALA A 1 198 ? -10.700 0.092 14.874 1.00 98.38 198 ALA A N 1
ATOM 1517 C CA . ALA A 1 198 ? -10.215 -1.096 14.175 1.00 98.38 198 ALA A CA 1
ATOM 1518 C C . ALA A 1 198 ? -9.597 -0.705 12.823 1.00 98.38 198 ALA A C 1
ATOM 1520 O O . ALA A 1 198 ? -9.880 0.371 12.302 1.00 98.38 198 ALA A O 1
ATOM 1521 N N . LEU A 1 199 ? -8.753 -1.560 12.238 1.00 98.44 199 LEU A N 1
ATOM 1522 C CA . LEU A 1 199 ? -8.190 -1.284 10.911 1.00 98.44 199 LEU A CA 1
ATOM 1523 C C . LEU A 1 199 ? -9.214 -1.558 9.800 1.00 98.44 199 LEU A C 1
ATOM 1525 O O . LEU A 1 199 ? -9.304 -0.772 8.865 1.00 98.44 199 LEU A O 1
ATOM 1529 N N . GLY A 1 200 ? -9.994 -2.639 9.894 1.00 97.62 200 GLY A N 1
ATOM 1530 C CA . GLY A 1 200 ? -11.028 -2.968 8.901 1.00 97.62 200 GLY A CA 1
ATOM 1531 C C . GLY A 1 200 ? -10.490 -3.394 7.526 1.00 97.62 200 GLY A C 1
ATOM 1532 O O . GLY A 1 200 ? -11.199 -3.306 6.525 1.00 97.62 200 GLY A O 1
ATOM 1533 N N . LEU A 1 201 ? -9.230 -3.837 7.448 1.00 97.94 201 LEU A N 1
ATOM 1534 C CA . LEU A 1 201 ? -8.564 -4.267 6.209 1.00 97.94 201 LEU A CA 1
ATOM 1535 C C . LEU A 1 201 ? -8.833 -5.752 5.913 1.00 97.94 201 LEU A C 1
ATOM 1537 O O . LEU A 1 201 ? -7.904 -6.530 5.734 1.00 97.94 201 LEU A O 1
ATOM 1541 N N . ALA A 1 202 ? -10.112 -6.135 5.880 1.00 96.94 202 ALA A N 1
ATOM 1542 C CA . ALA A 1 202 ? -10.579 -7.524 5.923 1.00 96.94 202 ALA A CA 1
ATOM 1543 C C . ALA A 1 202 ? -9.887 -8.485 4.938 1.00 96.94 202 ALA A C 1
ATOM 1545 O O . ALA A 1 202 ? -9.562 -9.610 5.303 1.00 96.94 202 ALA A O 1
ATOM 1546 N N . SER A 1 203 ? -9.641 -8.054 3.696 1.00 97.44 203 SER A N 1
ATOM 1547 C CA . SER A 1 203 ? -9.038 -8.915 2.665 1.00 97.44 203 SER A CA 1
ATOM 1548 C C . SER A 1 203 ? -7.508 -8.857 2.609 1.00 97.44 203 SER A C 1
ATOM 1550 O O . SER A 1 203 ? -6.913 -9.565 1.788 1.00 97.44 203 SER A O 1
ATOM 1552 N N . LEU A 1 204 ? -6.863 -8.015 3.426 1.00 98.19 204 LEU A N 1
ATOM 1553 C CA . LEU A 1 204 ? -5.425 -7.780 3.354 1.00 98.19 204 LEU A CA 1
ATOM 1554 C C . LEU A 1 204 ? -4.673 -9.004 3.872 1.00 98.19 204 LEU A C 1
ATOM 1556 O O . LEU A 1 204 ? -4.751 -9.343 5.050 1.00 98.19 204 LEU A O 1
ATOM 1560 N N . HIS A 1 205 ? -3.910 -9.633 2.984 1.00 95.00 205 HIS A N 1
ATOM 1561 C CA . HIS A 1 205 ? -3.124 -10.827 3.297 1.00 95.00 205 HIS A CA 1
ATOM 1562 C C . HIS A 1 205 ? -1.675 -10.738 2.815 1.00 95.00 205 HIS A C 1
ATOM 1564 O O . HIS A 1 205 ? -0.873 -11.594 3.163 1.00 95.00 205 HIS A O 1
ATOM 1570 N N . GLU A 1 206 ? -1.309 -9.708 2.043 1.00 97.06 206 GLU A N 1
ATOM 1571 C CA . GLU A 1 206 ? 0.067 -9.532 1.577 1.00 97.06 206 GLU A CA 1
ATOM 1572 C C . GLU A 1 206 ? 0.534 -8.073 1.695 1.00 97.06 206 GLU A C 1
ATOM 1574 O O . GLU A 1 206 ? -0.016 -7.158 1.076 1.00 97.06 206 GLU A O 1
ATOM 1579 N N . ILE A 1 207 ? 1.632 -7.867 2.422 1.00 98.31 207 ILE A N 1
ATOM 1580 C CA . ILE A 1 207 ? 2.463 -6.664 2.364 1.00 98.31 207 ILE A CA 1
ATOM 1581 C C . ILE A 1 207 ? 3.841 -7.079 1.838 1.00 98.31 207 ILE A C 1
ATOM 1583 O O . ILE A 1 207 ? 4.703 -7.538 2.593 1.00 98.31 207 ILE A O 1
ATOM 1587 N N . SER A 1 208 ? 4.062 -6.916 0.529 1.00 97.00 208 SER A N 1
ATOM 1588 C CA . SER A 1 208 ? 5.208 -7.526 -0.164 1.00 97.00 208 SER A CA 1
ATOM 1589 C C . SER A 1 208 ? 6.566 -6.933 0.228 1.00 97.00 208 SER A C 1
ATOM 1591 O O . SER A 1 208 ? 7.592 -7.593 0.077 1.00 97.00 208 SER A O 1
ATOM 1593 N N . ALA A 1 209 ? 6.595 -5.667 0.648 1.00 96.94 209 ALA A N 1
ATOM 1594 C CA . ALA A 1 209 ? 7.794 -4.968 1.097 1.00 96.94 209 ALA A CA 1
ATOM 1595 C C . ALA A 1 209 ? 7.424 -3.768 1.975 1.00 96.94 209 ALA A C 1
ATOM 1597 O O . ALA A 1 209 ? 6.307 -3.251 1.906 1.00 96.94 209 ALA A O 1
ATOM 1598 N N . GLY A 1 210 ? 8.395 -3.281 2.749 1.00 97.56 210 GLY A N 1
ATOM 1599 C CA . GLY A 1 210 ? 8.217 -2.146 3.651 1.00 97.56 210 GLY A CA 1
ATOM 1600 C C . GLY A 1 210 ? 7.648 -2.535 5.010 1.00 97.56 210 GLY A C 1
ATOM 1601 O O . GLY A 1 210 ? 6.986 -3.558 5.165 1.00 97.56 210 GLY A O 1
ATOM 1602 N N . ASN A 1 211 ? 7.937 -1.699 5.998 1.00 98.38 211 ASN A N 1
ATOM 1603 C CA . ASN A 1 211 ? 7.477 -1.892 7.366 1.00 98.38 211 ASN A CA 1
ATOM 1604 C C . ASN A 1 211 ? 6.059 -1.341 7.563 1.00 98.38 211 ASN A C 1
ATOM 1606 O O . ASN A 1 211 ? 5.557 -0.552 6.756 1.00 98.38 211 ASN A O 1
ATOM 1610 N N . VAL A 1 212 ? 5.443 -1.703 8.685 1.00 98.62 212 VAL A N 1
ATOM 1611 C CA . VAL A 1 212 ? 4.147 -1.162 9.120 1.00 98.62 212 VAL A CA 1
ATOM 1612 C C . VAL A 1 212 ? 4.376 -0.168 10.251 1.00 98.62 212 VAL A C 1
ATOM 1614 O O . VAL A 1 212 ? 5.215 -0.406 11.113 1.00 98.62 212 VAL A O 1
ATOM 1617 N N . TYR A 1 213 ? 3.633 0.936 10.271 1.00 98.62 213 TYR A N 1
ATOM 1618 C CA . TYR A 1 213 ? 3.691 1.937 11.334 1.00 98.62 213 TYR A CA 1
ATOM 1619 C C . TYR A 1 213 ? 2.290 2.282 11.831 1.00 98.62 213 TYR A C 1
ATOM 1621 O O . TYR A 1 213 ? 1.523 2.935 11.123 1.00 98.62 213 TYR A O 1
ATOM 1629 N N . LEU A 1 214 ? 1.971 1.875 13.059 1.00 98.56 214 LEU A N 1
ATOM 1630 C CA . LEU A 1 214 ? 0.705 2.167 13.731 1.00 98.56 214 LEU A CA 1
ATOM 1631 C C . LEU A 1 214 ? 1.000 2.940 15.011 1.00 98.56 214 LEU A C 1
ATOM 1633 O O . LEU A 1 214 ? 1.436 2.352 16.004 1.00 98.56 214 LEU A O 1
ATOM 1637 N N . LYS A 1 215 ? 0.791 4.258 15.007 1.00 98.19 215 LYS A N 1
ATOM 1638 C CA . LYS A 1 215 ? 1.190 5.087 16.149 1.00 98.19 215 LYS A CA 1
ATOM 1639 C C . LYS A 1 215 ? 0.180 6.153 16.548 1.00 98.19 215 LYS A C 1
ATOM 1641 O O . LYS A 1 215 ? -0.318 6.875 15.692 1.00 98.19 215 LYS A O 1
ATOM 1646 N N . GLN A 1 216 ? -0.001 6.366 17.854 1.00 98.06 216 GLN A N 1
ATOM 1647 C CA . GLN A 1 216 ? -0.814 7.472 18.386 1.00 98.06 216 GLN A CA 1
ATOM 1648 C C . GLN A 1 216 ? -2.289 7.395 17.948 1.00 98.06 216 GLN A C 1
ATOM 1650 O O . GLN A 1 216 ? -2.930 8.419 17.731 1.00 98.06 216 GLN A O 1
ATOM 1655 N N . ASN A 1 217 ? -2.838 6.189 17.790 1.00 98.38 217 ASN A N 1
ATOM 1656 C CA . ASN A 1 217 ? -4.261 5.985 17.519 1.00 98.38 217 ASN A CA 1
ATOM 1657 C C . ASN A 1 217 ? -4.944 5.577 18.832 1.00 98.38 217 ASN A C 1
ATOM 1659 O O . ASN A 1 217 ? -5.041 4.398 19.167 1.00 98.38 217 ASN A O 1
ATOM 1663 N N . GLU A 1 218 ? -5.369 6.574 19.610 1.00 97.38 218 GLU A N 1
ATOM 1664 C CA . GLU A 1 218 ? -5.755 6.433 21.028 1.00 97.38 218 GLU A CA 1
ATOM 1665 C C . GLU A 1 218 ? -6.908 5.453 21.294 1.00 97.38 218 GLU A C 1
ATOM 1667 O O . GLU A 1 218 ? -7.043 4.949 22.409 1.00 97.38 218 GLU A O 1
ATOM 1672 N N . ARG A 1 219 ? -7.741 5.174 20.285 1.00 98.12 219 ARG A N 1
ATOM 1673 C CA . ARG A 1 219 ? -8.880 4.250 20.383 1.00 98.12 219 ARG A CA 1
ATOM 1674 C C . ARG A 1 219 ? -8.691 2.939 19.621 1.00 98.12 219 ARG A C 1
ATOM 1676 O O . ARG A 1 219 ? -9.548 2.068 19.737 1.00 98.12 219 ARG A O 1
ATOM 1683 N N . LEU A 1 220 ? -7.590 2.783 18.883 1.00 98.62 220 LEU A N 1
ATOM 1684 C CA . LEU A 1 220 ? -7.355 1.628 18.020 1.00 98.62 220 LEU A CA 1
ATOM 1685 C C . LEU A 1 220 ? -7.104 0.371 18.860 1.00 98.62 220 LEU A C 1
ATOM 1687 O O . LEU A 1 220 ? -6.163 0.342 19.648 1.00 98.62 220 LEU A O 1
ATOM 1691 N N . CYS A 1 221 ? -7.906 -0.664 18.628 1.00 98.56 221 CYS A N 1
ATOM 1692 C CA . CYS A 1 221 ? -7.785 -2.019 19.163 1.00 98.56 221 CYS A CA 1
ATOM 1693 C C . CYS A 1 221 ? -7.483 -3.021 18.032 1.00 98.56 221 CYS A C 1
ATOM 1695 O O . CYS A 1 221 ? -7.234 -2.619 16.893 1.00 98.56 221 CYS A O 1
ATOM 1697 N N . TYR A 1 222 ? -7.468 -4.324 18.349 1.00 98.38 222 TYR A N 1
ATOM 1698 C CA . TYR A 1 222 ? -7.233 -5.468 17.441 1.00 98.38 222 TYR A CA 1
ATOM 1699 C C . TYR A 1 222 ? -5.828 -5.562 16.832 1.00 98.38 222 TYR A C 1
ATOM 1701 O O . TYR A 1 222 ? -5.349 -6.661 16.560 1.00 98.38 222 TYR A O 1
ATOM 1709 N N . TYR A 1 223 ? -5.114 -4.442 16.708 1.00 97.12 223 TYR A N 1
ATOM 1710 C CA . TYR A 1 223 ? -3.776 -4.352 16.123 1.00 97.12 223 TYR A CA 1
ATOM 1711 C C . TYR A 1 223 ? -2.753 -5.320 16.744 1.00 97.12 223 TYR A C 1
ATOM 1713 O O . TYR A 1 223 ? -1.794 -5.717 16.085 1.00 97.12 223 TYR A O 1
ATOM 1721 N N . ASN A 1 224 ? -2.927 -5.665 18.025 1.00 95.94 224 ASN A N 1
ATOM 1722 C CA . ASN A 1 224 ? -2.035 -6.538 18.787 1.00 95.94 224 ASN A CA 1
ATOM 1723 C C . ASN A 1 224 ? -2.330 -8.030 18.585 1.00 95.94 224 ASN A C 1
ATOM 1725 O O . ASN A 1 224 ? -1.551 -8.858 19.042 1.00 95.94 224 ASN A O 1
ATOM 1729 N N . THR A 1 225 ? -3.468 -8.364 17.975 1.00 97.19 225 THR A N 1
ATOM 1730 C CA . THR A 1 225 ? -3.870 -9.750 17.694 1.00 97.19 225 THR A CA 1
ATOM 1731 C C . THR A 1 225 ? -3.294 -10.252 16.376 1.00 97.19 225 THR A C 1
ATOM 1733 O O . THR A 1 225 ? -3.138 -11.452 16.197 1.00 97.19 225 THR A O 1
ATOM 1736 N N . ILE A 1 226 ? -2.968 -9.326 15.471 1.00 97.81 226 ILE A N 1
ATOM 1737 C CA . ILE A 1 226 ? -2.520 -9.609 14.112 1.00 97.81 226 ILE A CA 1
ATOM 1738 C C . ILE A 1 226 ? -1.155 -10.294 14.142 1.00 97.81 226 ILE A C 1
ATOM 1740 O O . ILE A 1 226 ? -0.157 -9.719 14.592 1.00 97.81 226 ILE A O 1
ATOM 1744 N N . ASN A 1 227 ? -1.096 -11.495 13.575 1.00 96.81 227 ASN A N 1
ATOM 1745 C CA . ASN A 1 227 ? 0.151 -12.167 13.269 1.00 96.81 227 ASN A CA 1
ATOM 1746 C C . ASN A 1 227 ? 0.794 -11.544 12.019 1.00 96.81 227 ASN A C 1
ATOM 1748 O O . ASN A 1 227 ? 0.631 -12.024 10.906 1.00 96.81 227 ASN A O 1
ATOM 1752 N N . TRP A 1 228 ? 1.566 -10.470 12.187 1.00 96.56 228 TRP A N 1
ATOM 1753 C CA . TRP A 1 228 ? 2.186 -9.760 11.057 1.00 96.56 228 TRP A CA 1
ATOM 1754 C C . TRP A 1 228 ? 3.091 -10.636 10.178 1.00 96.56 228 TRP A C 1
ATOM 1756 O O . TRP A 1 228 ? 3.266 -10.334 8.999 1.00 96.56 228 TRP A O 1
ATOM 1766 N N . THR A 1 229 ? 3.640 -11.730 10.715 1.00 94.75 229 THR A N 1
ATOM 1767 C CA . THR A 1 229 ? 4.479 -12.653 9.935 1.00 94.75 229 THR A CA 1
ATOM 1768 C C . THR A 1 229 ? 3.700 -13.414 8.863 1.00 94.75 229 THR A C 1
ATOM 1770 O O . THR A 1 229 ? 4.301 -13.783 7.861 1.00 94.75 229 THR A O 1
ATOM 1773 N N . SER A 1 230 ? 2.381 -13.594 9.018 1.00 94.12 230 SER A N 1
ATOM 1774 C CA . SER A 1 230 ? 1.537 -14.208 7.984 1.00 94.12 230 SER A CA 1
ATOM 1775 C C . SER A 1 230 ? 1.175 -13.240 6.852 1.00 94.12 230 SER A C 1
ATOM 1777 O O . SER A 1 230 ? 0.745 -13.679 5.791 1.00 94.12 230 SER A O 1
ATOM 1779 N N . VAL A 1 231 ? 1.374 -11.934 7.064 1.00 95.81 231 VAL A N 1
ATOM 1780 C CA . VAL A 1 231 ? 1.072 -10.870 6.092 1.00 95.81 231 VAL A CA 1
ATOM 1781 C C . VAL A 1 231 ? 2.342 -10.366 5.392 1.00 95.81 231 VAL A C 1
ATOM 1783 O O . VAL A 1 231 ? 2.289 -9.873 4.265 1.00 95.81 231 VAL A O 1
ATOM 1786 N N . PHE A 1 232 ? 3.504 -10.456 6.042 1.00 97.50 232 PHE A N 1
ATOM 1787 C CA . PHE A 1 232 ? 4.787 -10.058 5.464 1.00 97.50 232 PHE A CA 1
ATOM 1788 C C . PHE A 1 232 ? 5.380 -11.126 4.546 1.00 97.50 232 PHE A C 1
ATOM 1790 O O . PHE A 1 232 ? 5.326 -12.316 4.826 1.00 97.50 232 PHE A O 1
ATOM 1797 N N . MET A 1 233 ? 6.041 -10.673 3.477 1.00 93.88 233 MET A N 1
ATOM 1798 C CA . MET A 1 233 ? 6.738 -11.550 2.525 1.00 93.88 233 MET A CA 1
ATOM 1799 C C . MET A 1 233 ? 8.242 -11.667 2.805 1.00 93.88 233 MET A C 1
ATOM 1801 O O . MET A 1 233 ? 8.965 -12.347 2.079 1.00 93.88 233 MET A O 1
ATOM 1805 N N . SER A 1 234 ? 8.744 -10.971 3.826 1.00 92.25 234 SER A N 1
ATOM 1806 C CA . SER A 1 234 ? 10.149 -10.977 4.219 1.00 92.25 234 SER A CA 1
ATOM 1807 C C . SER A 1 234 ? 10.289 -10.917 5.732 1.00 92.25 234 SER A C 1
ATOM 1809 O O . SER A 1 234 ? 9.736 -10.030 6.378 1.00 92.25 234 SER A O 1
ATOM 1811 N N . GLU A 1 235 ? 11.132 -11.786 6.288 1.00 91.12 235 GLU A N 1
ATOM 1812 C CA . GLU A 1 235 ? 11.468 -11.824 7.721 1.00 91.12 235 GLU A CA 1
ATOM 1813 C C . GLU A 1 235 ? 12.129 -10.531 8.229 1.00 91.12 235 GLU A C 1
ATOM 1815 O O . GLU A 1 235 ? 12.222 -10.296 9.430 1.00 91.12 235 GLU A O 1
ATOM 1820 N N . ARG A 1 236 ? 12.606 -9.672 7.318 1.00 93.44 236 ARG A N 1
ATOM 1821 C CA . ARG A 1 236 ? 13.194 -8.369 7.664 1.00 93.44 236 ARG A CA 1
ATOM 1822 C C . ARG A 1 236 ? 12.145 -7.286 7.910 1.00 93.44 236 ARG A C 1
ATOM 1824 O O . ARG A 1 236 ? 12.510 -6.215 8.392 1.00 93.44 236 ARG A O 1
ATOM 1831 N N . GLN A 1 237 ? 10.892 -7.514 7.517 1.00 97.44 237 GLN A N 1
ATOM 1832 C CA . GLN A 1 237 ? 9.809 -6.566 7.756 1.00 97.44 237 GLN A CA 1
ATOM 1833 C C . GLN A 1 237 ? 9.405 -6.606 9.223 1.00 97.44 237 GLN A C 1
ATOM 1835 O O . GLN A 1 237 ? 9.295 -7.672 9.826 1.00 97.44 237 GLN A O 1
ATOM 1840 N N . THR A 1 238 ? 9.161 -5.433 9.795 1.00 97.31 238 THR A N 1
ATOM 1841 C CA . THR A 1 238 ? 8.753 -5.318 11.194 1.00 97.31 238 THR A CA 1
ATOM 1842 C C . THR A 1 238 ? 7.576 -4.358 11.357 1.00 97.31 238 THR A C 1
ATOM 1844 O O . THR A 1 238 ? 7.489 -3.341 10.653 1.00 97.31 238 THR A O 1
ATOM 1847 N N . PRO A 1 239 ? 6.642 -4.653 12.279 1.00 97.69 239 PRO A N 1
ATOM 1848 C CA . PRO A 1 239 ? 5.589 -3.723 12.640 1.00 97.69 239 PRO A CA 1
ATOM 1849 C C . PRO A 1 239 ? 6.075 -2.793 13.762 1.00 97.69 239 PRO A C 1
ATOM 1851 O O . PRO A 1 239 ? 6.558 -3.233 14.803 1.00 97.69 239 PRO A O 1
ATOM 1854 N N . PHE A 1 240 ? 5.923 -1.487 13.566 1.00 98.19 240 PHE A N 1
ATOM 1855 C CA . PHE A 1 240 ? 6.237 -0.451 14.547 1.00 98.19 240 PHE A CA 1
ATOM 1856 C C . PHE A 1 240 ? 4.935 0.060 15.151 1.00 98.19 240 PHE A C 1
ATOM 1858 O O . PHE A 1 240 ? 4.218 0.850 14.533 1.00 98.19 240 PHE A O 1
ATOM 1865 N N . ILE A 1 241 ? 4.619 -0.416 16.352 1.00 98.00 241 ILE A N 1
ATOM 1866 C CA . ILE A 1 241 ? 3.321 -0.207 16.989 1.00 98.00 241 ILE A CA 1
ATOM 1867 C C . ILE A 1 241 ? 3.528 0.420 18.366 1.00 98.00 241 ILE A C 1
ATOM 1869 O O . ILE A 1 241 ? 4.042 -0.229 19.274 1.00 98.00 241 ILE A O 1
ATOM 1873 N N . HIS A 1 242 ? 3.120 1.680 18.529 1.00 96.69 242 HIS A N 1
ATOM 1874 C CA . HIS A 1 242 ? 3.333 2.440 19.7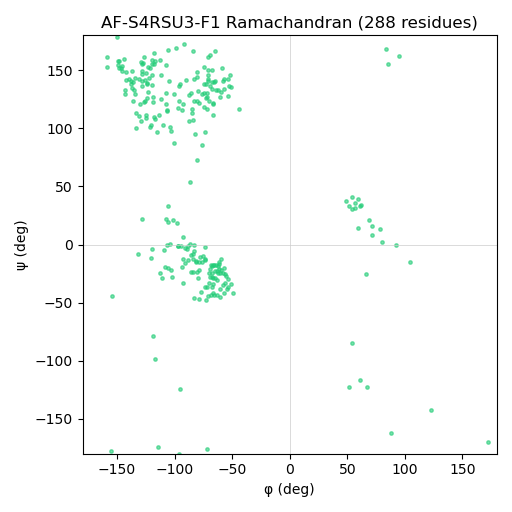66 1.00 96.69 242 HIS A CA 1
ATOM 1875 C C . HIS A 1 242 ? 2.168 3.391 20.053 1.00 96.69 242 HIS A C 1
ATOM 1877 O O . HIS A 1 242 ? 1.516 3.867 19.131 1.00 96.69 242 HIS A O 1
ATOM 1883 N N . ASP A 1 243 ? 1.938 3.727 21.322 1.00 97.38 243 ASP A N 1
ATOM 1884 C CA . ASP A 1 243 ? 0.988 4.774 21.734 1.00 97.38 243 ASP A CA 1
ATOM 1885 C C . ASP A 1 243 ? -0.446 4.597 21.175 1.00 97.38 243 ASP A C 1
ATOM 1887 O O . ASP A 1 243 ? -1.139 5.574 20.903 1.00 97.38 243 ASP A O 1
ATOM 1891 N N . ASN A 1 244 ? -0.888 3.356 20.953 1.00 98.31 244 ASN A N 1
ATOM 1892 C CA . ASN A 1 244 ? -2.288 3.030 20.653 1.00 98.31 244 ASN A CA 1
ATOM 1893 C C . ASN A 1 244 ? -3.006 2.610 21.949 1.00 98.31 244 ASN A C 1
ATOM 1895 O O . ASN A 1 244 ? -2.390 2.582 23.020 1.00 98.31 244 ASN A O 1
ATOM 1899 N N . LYS A 1 245 ? -4.298 2.270 21.875 1.00 98.31 245 LYS A N 1
ATOM 1900 C CA . LYS A 1 245 ? -5.044 1.839 23.062 1.00 98.31 245 LYS A CA 1
ATOM 1901 C C . LYS A 1 245 ? -4.421 0.572 23.675 1.00 98.31 245 LYS A C 1
ATOM 1903 O O . LYS A 1 245 ? -4.268 -0.415 22.961 1.00 98.31 245 LYS A O 1
ATOM 1908 N N . PRO A 1 246 ? -4.089 0.550 24.981 1.00 98.06 246 PRO A N 1
ATOM 1909 C CA . PRO A 1 246 ? -3.476 -0.621 25.601 1.00 98.06 246 PRO A CA 1
ATOM 1910 C C . PRO A 1 246 ? -4.331 -1.893 25.434 1.00 98.06 246 PRO A C 1
ATOM 1912 O O . PRO A 1 246 ? -5.530 -1.844 25.729 1.00 98.06 246 PRO A O 1
ATOM 1915 N N . PRO A 1 247 ? -3.745 -3.047 25.051 1.00 97.25 247 PRO A N 1
ATOM 1916 C CA . PRO A 1 247 ? -4.497 -4.289 24.840 1.00 97.25 247 PRO A CA 1
ATOM 1917 C C . PRO A 1 247 ? -5.377 -4.747 26.020 1.00 97.25 247 PRO A C 1
ATOM 1919 O O . PRO A 1 247 ? -6.490 -5.220 25.769 1.00 97.25 247 PRO A O 1
ATOM 1922 N N . PRO A 1 248 ? -4.970 -4.575 27.299 1.00 97.88 248 PRO A N 1
ATOM 1923 C CA . PRO A 1 248 ? -5.845 -4.888 28.431 1.00 97.88 248 PRO A CA 1
ATOM 1924 C C . PRO A 1 248 ? -7.141 -4.066 28.439 1.00 97.88 248 PRO A C 1
ATOM 1926 O O . PRO A 1 248 ? -8.204 -4.614 28.718 1.00 97.88 248 PRO A O 1
ATOM 1929 N N . ASN A 1 249 ? -7.077 -2.786 28.057 1.00 98.25 249 ASN A N 1
ATOM 1930 C CA . ASN A 1 249 ? -8.249 -1.908 28.005 1.00 98.25 249 ASN A CA 1
ATOM 1931 C C . ASN A 1 249 ? -9.179 -2.284 26.842 1.00 98.25 249 ASN A C 1
ATOM 1933 O O . ASN A 1 249 ? -10.397 -2.223 26.979 1.00 98.25 249 ASN A O 1
ATOM 1937 N N . CYS A 1 250 ? -8.620 -2.702 25.702 1.00 98.06 250 CYS A N 1
ATOM 1938 C CA . CYS A 1 250 ? -9.415 -3.272 24.609 1.00 98.06 250 CYS A CA 1
ATOM 1939 C C . CYS A 1 250 ? -10.161 -4.533 25.072 1.00 98.06 250 CYS A C 1
ATOM 1941 O O . CYS A 1 250 ? -11.362 -4.666 24.852 1.00 98.06 250 CYS A O 1
ATOM 1943 N N . THR A 1 251 ? -9.465 -5.422 25.785 1.00 96.56 251 THR A N 1
ATOM 1944 C CA . THR A 1 251 ? -10.034 -6.679 26.293 1.00 96.56 251 THR A CA 1
ATOM 1945 C C . THR A 1 251 ? -11.165 -6.430 27.293 1.00 96.56 251 THR A C 1
ATOM 1947 O O . THR A 1 251 ? -12.213 -7.062 27.190 1.00 96.56 251 THR A O 1
ATOM 1950 N N . SER A 1 252 ? -11.004 -5.477 28.222 1.00 97.38 252 SER A N 1
ATOM 1951 C CA . SER A 1 252 ? -12.052 -5.131 29.197 1.00 97.38 252 SER A CA 1
ATOM 1952 C C . SER A 1 252 ? -13.313 -4.539 28.566 1.00 97.38 252 SER A C 1
ATOM 1954 O O . SER A 1 252 ? -14.383 -4.604 29.160 1.00 97.38 252 SER A O 1
ATOM 1956 N N . GLU A 1 253 ? -13.192 -3.968 27.368 1.00 97.06 253 GLU A N 1
ATOM 1957 C CA . GLU A 1 253 ? -14.316 -3.431 26.595 1.00 97.06 253 GLU A CA 1
ATOM 1958 C C . GLU A 1 253 ? -14.907 -4.455 25.613 1.00 97.06 253 GLU A C 1
ATOM 1960 O O . GLU A 1 253 ? -15.770 -4.108 24.811 1.00 97.06 253 GLU A O 1
ATOM 1965 N N . GLY A 1 254 ? -14.448 -5.711 25.648 1.00 96.50 254 GLY A N 1
ATOM 1966 C CA . GLY A 1 254 ? -14.920 -6.762 24.746 1.00 96.50 254 GLY A CA 1
ATOM 1967 C C . GLY A 1 254 ? -14.445 -6.605 23.298 1.00 96.50 254 GLY A C 1
ATOM 1968 O O . GLY A 1 254 ? -14.989 -7.253 22.409 1.00 96.50 254 GLY A O 1
ATOM 1969 N N . MET A 1 255 ? -13.430 -5.773 23.044 1.00 97.38 255 MET A N 1
ATOM 1970 C CA . MET A 1 255 ? -12.850 -5.567 21.713 1.00 97.38 255 MET A CA 1
ATOM 1971 C C . MET A 1 255 ? -11.874 -6.703 21.381 1.00 97.38 255 MET A C 1
ATOM 1973 O O . MET A 1 255 ? -10.652 -6.538 21.437 1.00 97.38 255 MET A O 1
ATOM 1977 N N . LEU A 1 256 ? -12.435 -7.880 21.105 1.00 97.06 256 LEU A N 1
ATOM 1978 C CA . LEU A 1 256 ? -11.730 -9.138 20.866 1.00 97.06 256 LEU A CA 1
ATOM 1979 C C . LEU A 1 256 ? -12.078 -9.697 19.487 1.00 97.06 256 LEU A C 1
ATOM 1981 O O . LEU A 1 256 ? -13.171 -9.461 18.974 1.00 97.06 256 LEU A O 1
ATOM 1985 N N . CYS A 1 257 ? -11.150 -10.452 18.897 1.00 98.31 257 CYS A N 1
ATOM 1986 C CA . CYS A 1 257 ? -11.440 -11.175 17.664 1.00 98.31 257 CYS A CA 1
ATOM 1987 C C . CYS A 1 257 ? -12.604 -12.146 17.853 1.00 98.31 257 CYS A C 1
ATOM 1989 O O . CYS A 1 257 ? -12.818 -12.676 18.947 1.00 98.31 257 CYS A O 1
ATOM 1991 N N . ASP A 1 258 ? -13.319 -12.398 16.762 1.00 98.31 258 ASP A N 1
ATOM 1992 C CA . ASP A 1 258 ? -14.396 -13.375 16.745 1.00 98.31 258 ASP A CA 1
ATOM 1993 C C . ASP A 1 258 ? -13.875 -14.774 17.149 1.00 98.31 258 ASP A C 1
ATOM 1995 O O . ASP A 1 258 ? -12.769 -15.152 16.743 1.00 98.31 258 ASP A O 1
ATOM 1999 N N . PRO A 1 259 ? -14.628 -15.569 17.934 1.00 97.81 259 PRO A N 1
ATOM 2000 C CA . PRO A 1 259 ? -14.225 -16.924 18.323 1.00 97.81 259 PRO A CA 1
ATOM 2001 C C . PRO A 1 259 ? -13.930 -17.875 17.151 1.00 97.81 259 PRO A C 1
ATOM 2003 O O . PRO A 1 259 ? -13.252 -18.892 17.347 1.00 97.81 259 PRO A O 1
ATOM 2006 N N . LEU A 1 260 ? -14.433 -17.564 15.952 1.00 98.25 260 LEU A N 1
ATOM 2007 C CA . LEU A 1 260 ? -14.189 -18.314 14.720 1.00 98.25 260 LEU A CA 1
ATOM 2008 C C . LEU A 1 260 ? -12.884 -17.924 14.016 1.00 98.25 260 LEU A C 1
ATOM 2010 O O . LEU A 1 260 ? -12.479 -18.614 13.075 1.00 98.25 260 LEU A O 1
ATOM 2014 N N . CYS A 1 261 ? -12.201 -16.871 14.470 1.00 98.19 261 CYS A N 1
ATOM 2015 C CA . CYS A 1 261 ? -10.874 -16.529 13.980 1.00 98.19 261 CYS A CA 1
ATOM 2016 C C . CYS A 1 261 ? -9.828 -17.539 14.471 1.00 98.19 261 CYS A C 1
ATOM 2018 O O . CYS A 1 261 ? -9.893 -18.080 15.581 1.00 98.19 261 CYS A O 1
ATOM 2020 N N . SER A 1 262 ? -8.831 -17.791 13.628 1.00 97.00 262 SER A N 1
ATOM 2021 C CA . SER A 1 262 ? -7.640 -18.539 14.010 1.00 97.00 262 SER A CA 1
ATOM 2022 C C . SER A 1 262 ? -6.735 -17.710 14.941 1.00 97.00 262 SER A C 1
ATOM 2024 O O . SER A 1 262 ? -7.033 -16.571 15.308 1.00 97.00 262 SER A O 1
ATOM 2026 N N . ASN A 1 263 ? -5.578 -18.272 15.291 1.00 96.00 263 ASN A N 1
ATOM 2027 C CA . ASN A 1 263 ? -4.553 -17.561 16.056 1.00 96.00 263 ASN A CA 1
ATOM 2028 C C . ASN A 1 263 ? -3.795 -16.503 15.230 1.00 96.00 263 ASN A C 1
ATOM 2030 O O . ASN A 1 263 ? -2.943 -15.818 15.789 1.00 96.00 263 ASN A O 1
ATOM 2034 N N . ASP A 1 264 ? -4.093 -16.350 13.933 1.00 96.25 264 ASP A N 1
ATOM 2035 C CA . ASP A 1 264 ? -3.513 -15.284 13.108 1.00 96.25 264 ASP A CA 1
ATOM 2036 C C . ASP A 1 264 ? -4.100 -13.900 13.424 1.00 96.25 264 ASP A C 1
ATOM 2038 O O . ASP A 1 264 ? -3.539 -12.888 13.004 1.00 96.25 264 ASP A O 1
ATOM 2042 N N . GLY A 1 265 ? -5.196 -13.845 14.187 1.00 97.50 265 GLY A N 1
ATOM 2043 C CA . GLY A 1 265 ? -5.832 -12.607 14.625 1.00 97.50 265 GLY A CA 1
ATOM 2044 C C . GLY A 1 265 ? -6.869 -12.068 13.645 1.00 97.50 265 GLY A C 1
ATOM 2045 O O . GLY A 1 265 ? -7.390 -12.784 12.784 1.00 97.50 265 GLY A O 1
ATOM 2046 N N . CYS A 1 266 ? -7.206 -10.790 13.807 1.00 98.31 266 CYS A N 1
ATOM 2047 C CA . CYS A 1 266 ? -8.271 -10.138 13.054 1.00 98.31 266 CYS A CA 1
ATOM 2048 C C . CYS A 1 266 ? -8.001 -8.644 12.823 1.00 98.31 266 CYS A C 1
ATOM 2050 O O . CYS A 1 266 ? -7.274 -7.986 13.570 1.00 98.31 266 CYS A O 1
ATOM 2052 N N . TRP A 1 267 ? -8.643 -8.095 11.794 1.00 98.31 267 TRP A N 1
ATOM 2053 C CA . TRP A 1 267 ? -8.585 -6.678 11.426 1.00 98.31 267 TRP A CA 1
ATOM 2054 C C . TRP A 1 267 ? -9.605 -5.801 12.171 1.00 98.31 267 TRP A C 1
ATOM 2056 O O . TRP A 1 267 ? -9.539 -4.569 12.082 1.00 98.31 267 TRP A O 1
ATOM 2066 N N . GLY A 1 268 ? -10.525 -6.425 12.907 1.00 98.19 268 GLY A N 1
ATOM 2067 C CA . GLY A 1 268 ? -11.650 -5.806 13.598 1.00 98.19 268 GLY A CA 1
ATOM 2068 C C . GLY A 1 268 ? -12.602 -6.859 14.186 1.00 98.19 268 GLY A C 1
ATOM 2069 O O . GLY A 1 268 ? -12.256 -8.041 14.212 1.00 98.19 268 GLY A O 1
ATOM 2070 N N . PRO A 1 269 ? -13.785 -6.448 14.667 1.00 97.62 269 PRO A N 1
ATOM 2071 C CA . PRO A 1 269 ? -14.784 -7.364 15.212 1.00 97.62 269 PRO A CA 1
ATOM 2072 C C . PRO A 1 269 ? -15.512 -8.155 14.117 1.00 97.62 269 PRO A C 1
ATOM 2074 O O . PRO A 1 269 ? -15.723 -7.647 13.020 1.00 97.62 269 PRO A O 1
ATOM 2077 N N . GLY A 1 270 ? -15.994 -9.348 14.468 1.00 97.62 270 GLY A N 1
ATOM 2078 C CA . GLY A 1 270 ? -16.862 -10.163 13.616 1.00 97.62 270 GLY A CA 1
ATOM 2079 C C . GLY A 1 270 ? -16.130 -11.221 12.779 1.00 97.62 270 GLY A C 1
ATOM 2080 O O . GLY A 1 270 ? -14.910 -11.157 12.593 1.00 97.62 270 GLY A O 1
ATOM 2081 N N . PRO A 1 271 ? -16.870 -12.225 12.276 1.00 97.75 271 PRO A N 1
ATOM 2082 C CA . PRO A 1 271 ? -16.292 -13.404 11.631 1.00 97.75 271 PRO A CA 1
ATOM 2083 C C . PRO A 1 271 ? -15.766 -13.129 10.216 1.00 97.75 271 PRO A C 1
ATOM 2085 O O . PRO A 1 271 ? -15.122 -13.990 9.626 1.00 97.75 271 PRO A O 1
ATOM 2088 N N . ASP A 1 272 ? -16.047 -11.960 9.645 1.00 97.25 272 ASP A N 1
ATOM 2089 C CA . ASP A 1 272 ? -15.569 -11.498 8.338 1.00 97.25 272 ASP A CA 1
ATOM 2090 C C . ASP A 1 272 ? -14.299 -10.635 8.419 1.00 97.25 272 ASP A C 1
ATOM 2092 O O . ASP A 1 272 ? -13.772 -10.216 7.390 1.00 97.25 272 ASP A O 1
ATOM 2096 N N . GLN A 1 273 ? -13.794 -10.383 9.631 1.00 98.06 273 GLN A N 1
ATOM 2097 C CA . GLN A 1 273 ? -12.557 -9.636 9.878 1.00 98.06 273 GLN A CA 1
ATOM 2098 C C . GLN A 1 273 ? -11.372 -10.534 10.260 1.00 98.06 273 GLN A C 1
ATOM 2100 O O . GLN A 1 273 ? -10.280 -10.025 10.522 1.00 98.06 273 GLN A O 1
ATOM 2105 N N . CYS A 1 274 ? -11.563 -11.852 10.329 1.00 97.81 274 CYS A N 1
ATOM 2106 C CA . CYS A 1 274 ? -10.493 -12.794 10.641 1.00 97.81 274 CYS A CA 1
ATOM 2107 C C . CYS A 1 274 ? -9.433 -12.813 9.532 1.00 97.81 274 CYS A C 1
ATOM 2109 O O . CYS A 1 274 ? -9.771 -12.835 8.351 1.00 97.81 274 CYS A O 1
ATOM 2111 N N . ILE A 1 275 ? -8.153 -12.887 9.905 1.00 96.25 275 ILE A N 1
ATOM 2112 C CA . ILE A 1 275 ? -7.068 -13.089 8.928 1.00 96.25 275 ILE A CA 1
ATOM 2113 C C . ILE A 1 275 ? -7.168 -14.482 8.300 1.00 96.25 275 ILE A C 1
ATOM 2115 O O . ILE A 1 275 ? -7.014 -14.647 7.092 1.00 96.25 275 ILE A O 1
ATOM 2119 N N . SER A 1 276 ? -7.469 -15.488 9.118 1.00 96.19 276 SER A N 1
ATOM 2120 C CA . SER A 1 276 ? -7.805 -16.834 8.666 1.00 96.19 276 SER A CA 1
ATOM 2121 C C . SER A 1 276 ? -8.836 -17.462 9.611 1.00 96.19 276 SER A C 1
ATOM 2123 O O . SER A 1 276 ? -8.922 -17.110 10.793 1.00 96.19 276 SER A O 1
ATOM 2125 N N . CYS A 1 277 ? -9.662 -18.367 9.086 1.00 97.44 277 CYS A N 1
ATOM 2126 C CA . CYS A 1 277 ? -10.710 -19.026 9.864 1.00 97.44 277 CYS A CA 1
ATOM 2127 C C . CYS A 1 277 ? -10.158 -20.221 10.640 1.00 97.44 277 CYS A C 1
ATOM 2129 O O . CYS A 1 277 ? -9.337 -20.979 10.130 1.00 97.44 277 CYS A O 1
ATOM 2131 N N . ARG A 1 278 ? -10.654 -20.424 11.864 1.00 97.12 278 ARG A N 1
ATOM 2132 C CA . ARG A 1 278 ? -10.339 -21.600 12.688 1.00 97.12 278 ARG A CA 1
ATOM 2133 C C . ARG A 1 278 ? -10.911 -22.893 12.102 1.00 97.12 278 ARG A C 1
ATOM 2135 O O . ARG A 1 278 ? -10.281 -23.938 12.231 1.00 97.12 278 ARG A O 1
ATOM 2142 N N . PHE A 1 279 ? -12.102 -22.814 11.508 1.00 96.44 279 PHE A N 1
ATOM 2143 C CA . PHE A 1 279 ? -12.828 -23.955 10.948 1.00 96.44 279 PHE A CA 1
ATOM 2144 C C . PHE A 1 279 ? -12.997 -23.793 9.432 1.00 96.44 279 PHE A C 1
ATOM 2146 O O . PHE A 1 279 ? -12.063 -24.057 8.679 1.00 96.44 279 PHE A O 1
ATOM 2153 N N . PHE A 1 280 ? -14.160 -23.318 8.982 1.00 96.75 280 PHE A N 1
ATOM 2154 C CA . PHE A 1 280 ? -14.496 -23.152 7.571 1.00 96.75 280 PHE A CA 1
ATOM 2155 C C . PHE A 1 280 ? -14.763 -21.682 7.242 1.00 96.75 280 PHE A C 1
ATOM 2157 O O . PHE A 1 280 ? -14.979 -20.853 8.129 1.00 96.75 280 PHE A O 1
ATOM 2164 N N . SER A 1 281 ? -14.774 -21.356 5.951 1.00 95.81 281 SER A N 1
ATOM 2165 C CA . SER A 1 281 ? -15.162 -20.042 5.443 1.00 95.81 281 SER A CA 1
ATOM 2166 C C . SER A 1 281 ? -16.294 -20.174 4.426 1.00 95.81 281 SER A C 1
ATOM 2168 O O . SER A 1 281 ? -16.300 -21.067 3.579 1.00 95.81 281 SER A O 1
ATOM 2170 N N . ARG A 1 282 ? -17.263 -19.257 4.495 1.00 94.56 282 ARG A N 1
ATOM 2171 C CA . ARG A 1 282 ? -18.316 -19.099 3.488 1.00 94.56 282 ARG A CA 1
ATOM 2172 C C . ARG A 1 282 ? -18.259 -17.682 2.937 1.00 94.56 282 ARG A C 1
ATOM 2174 O O . ARG A 1 282 ? -18.736 -16.731 3.555 1.00 94.56 282 ARG A O 1
ATOM 2181 N N . GLY A 1 283 ? -17.667 -17.537 1.756 1.00 91.56 283 GLY A N 1
ATOM 2182 C CA . GLY A 1 283 ? -17.317 -16.218 1.235 1.00 91.56 283 GLY A CA 1
ATOM 2183 C C . GLY A 1 283 ? -16.224 -15.587 2.099 1.00 91.56 283 GLY A C 1
ATOM 2184 O O . GLY A 1 283 ? -15.160 -16.177 2.249 1.00 91.56 283 GLY A O 1
ATOM 2185 N N . ARG A 1 284 ? -16.490 -14.401 2.662 1.00 89.94 284 ARG A N 1
ATOM 2186 C CA . ARG A 1 284 ? -15.547 -13.678 3.537 1.00 89.94 284 ARG A CA 1
ATOM 2187 C C . ARG A 1 284 ? -15.701 -13.998 5.027 1.00 89.94 284 ARG A C 1
ATOM 2189 O O . ARG A 1 284 ? -14.800 -13.684 5.787 1.00 89.94 284 ARG A O 1
ATOM 2196 N N . ALA A 1 285 ? -16.810 -14.609 5.442 1.00 96.19 285 ALA A N 1
ATOM 2197 C CA . ALA A 1 285 ? -17.087 -14.869 6.852 1.00 96.19 285 ALA A CA 1
ATOM 2198 C C . ALA A 1 285 ? -16.666 -16.284 7.264 1.00 96.19 285 ALA A C 1
ATOM 2200 O O . ALA A 1 285 ? -16.937 -17.257 6.550 1.00 96.19 285 ALA A O 1
ATOM 2201 N N . CYS A 1 286 ? -16.057 -16.400 8.439 1.00 97.94 286 CYS A N 1
ATOM 2202 C CA . CYS A 1 286 ? -15.803 -17.672 9.097 1.00 97.94 286 CYS A CA 1
ATOM 2203 C C . CYS A 1 286 ? -17.101 -18.289 9.628 1.00 97.94 286 CYS A C 1
ATOM 2205 O O . CYS A 1 286 ? -17.991 -17.586 10.108 1.00 97.94 286 CYS A O 1
ATOM 2207 N N . VAL A 1 287 ? -17.213 -19.612 9.526 1.00 97.62 287 VAL A N 1
ATOM 2208 C CA . VAL A 1 287 ? -18.383 -20.386 9.963 1.00 97.62 287 VAL A CA 1
ATOM 2209 C C . VAL A 1 287 ? -17.939 -21.659 10.686 1.00 97.62 287 VAL A C 1
ATOM 2211 O O . VAL A 1 287 ? -16.881 -22.215 10.391 1.00 97.62 287 VAL A O 1
ATOM 2214 N N . GLU A 1 288 ? -18.748 -22.126 11.640 1.00 96.12 288 GLU A N 1
ATOM 2215 C CA . GLU A 1 288 ? -18.461 -23.342 12.422 1.00 96.12 288 GLU A CA 1
ATOM 2216 C C . GLU A 1 288 ? -18.574 -24.629 11.592 1.00 96.12 288 GLU A C 1
ATOM 2218 O O . GLU A 1 288 ? -17.829 -25.580 11.821 1.00 96.12 288 GLU A O 1
ATOM 2223 N N . ALA A 1 289 ? -19.481 -24.652 10.611 1.00 94.00 289 ALA A N 1
ATOM 2224 C CA . ALA A 1 289 ? -19.745 -25.785 9.728 1.00 94.00 289 ALA A CA 1
ATOM 2225 C C . ALA A 1 289 ? -20.182 -25.305 8.330 1.00 94.00 289 ALA A C 1
ATOM 2227 O O . ALA A 1 289 ? -20.645 -24.169 8.184 1.00 94.00 289 ALA A O 1
ATOM 2228 N N . CYS A 1 290 ? -20.011 -26.168 7.323 1.00 88.50 290 CYS A N 1
ATOM 2229 C CA . CYS A 1 290 ? -20.364 -25.915 5.920 1.00 88.50 290 CYS A CA 1
ATOM 2230 C C . CYS A 1 290 ? -21.868 -26.003 5.640 1.00 88.50 290 CYS A C 1
ATOM 2232 O O . CYS A 1 290 ? -22.518 -26.916 6.198 1.00 88.50 290 CYS A O 1
#

Mean predicted aligned error: 5.45 Å

Organism: Petromyzon marinus (NCBI:txid7757)

Solvent-accessible surface area (backbone atoms only — not comparable to full-atom values): 15015 Å² total; per-residue (Å²): 136,56,94,51,22,33,46,95,87,44,71,36,87,68,51,48,49,53,59,40,80,39,86,88,78,72,39,78,39,79,33,93,73,34,22,29,32,48,92,52,32,42,32,80,64,65,60,90,51,41,29,39,46,92,53,30,45,32,76,58,56,56,92,68,34,38,80,43,76,56,95,93,40,47,31,45,43,75,43,89,85,68,60,99,60,49,69,31,66,12,45,53,19,77,97,29,47,85,39,82,38,50,25,61,89,52,49,76,74,42,52,74,19,32,29,31,45,30,24,48,32,30,33,54,53,13,44,66,19,29,81,90,82,67,40,55,52,36,62,70,75,63,52,53,32,40,43,53,23,29,34,32,32,9,24,44,37,38,50,37,70,60,80,91,43,44,49,43,54,40,33,32,45,25,31,36,34,25,21,59,40,54,62,95,58,21,16,37,38,42,35,58,36,69,54,27,37,26,53,28,40,32,44,50,51,38,35,49,30,49,20,38,38,43,33,45,18,58,46,29,34,38,72,89,46,45,43,60,73,74,27,42,70,47,93,85,50,52,76,47,75,45,68,44,37,54,67,71,63,29,51,76,69,66,54,50,61,31,90,45,29,30,89,45,19,20,29,26,70,44,41,49,14,26,66,39,52,60,67,35,69,62,88,70,29,35,35,90,68,135

Radius of gyration: 21.67 Å; Cα contacts (8 Å, |Δi|>4): 725; chains: 1; bounding box: 52×54×68 Å

Sequence (290 aa):
ACKNFNDSGACVSHCPPPMIYNPVSFQLEENPDVKYSYGAICVKECPHNFVVDYNSCVRACPAGKHEVEKQGKKKCESCTRICPTKACDGIGTGNLSHAQTVDASNIDTFENCTKINGNIAFLVTGIKGDSYMKIPPLEPEKLNVFRSVKEVTGYLMIQAWPQNMTDFGVFENLTTIRGRVLQRGFSLLVARIPTVTALGLASLHEISAGNVYLKQNERLCYYNTINWTSVFMSERQTPFIHDNKPPPNCTSEGMLCDPLCSNDGCWGPGPDQCISCRFFSRGRACVEAC

pLDDT: mean 94.82, std 5.04, range [68.25, 98.81]

Nearest PDB structures (foldseek):
  3u7u-assembly3_C  TM=9.722E-01  e=2.868E-42  Homo sapiens
  3u9u-assembly3_E  TM=7.186E-01  e=1.358E-39  Homo sapiens
  3njp-assembly1_A  TM=9.599E-01  e=7.911E-34  Homo sapiens
  4krp-assembly1_A  TM=6.978E-01  e=6.067E-34  Homo sapiens
  4kro-assembly1_A  TM=6.978E-01  e=1.578E-33  Homo sapiens

Foldseek 3Di:
DAPAADEVNDRDPAFAFQWDQDPVVRDTDGDPRQWADDGRYTHPAAQLLFADERRYTDLAADPQWHWDADPNGTYTDGDPPDDPFQEAEEQCGDPNVVPPAAAPVCLCSLARHQEYREEHEHDPCRQCHDVVVPTHHHDQVSLLSLLNYAEYSAAYEYPEHDQPDAESLSQCNHAEQSNSYADVQARYYDEQYQRHAFHNNLNHQEYEGGEHEAYQNARYPQPVQAPVVRHYPDPPYYYHHYNYHDHVVCVVVVFAEDPQADSNTFRGHFQLGHSDGPDDDDVSGGDPHD